Protein AF-A0A836WG82-F1 (afdb_monomer_lite)

Secondary structure (DSSP, 8-state):
---------TTHHHHHHHHHHHHHHHTHHHHHHHHHHHHHHTTS-HHHHHHHHHTHHHHHHHHHHHHHHHHTT--HHHHHHHS-HHHHHHHHHHHHHHHHHHHHHHHHHHHHHHHTT---PPPP-------S-HHHHHHHHHHHHHHHHHHHHHHHHHHHHHHHHTS---HHHHHHHHHHHHHHTTTHHHHHHHHHHHHHHHHHH-GGGHHHHHHHHHHHHHHHHIIIII---S-------TTTTSSS--

Sequence (250 aa):
MEFKPRRVAPKSWRFWFKESLSLSTRNILSFTLLALLVSGAHHLPELLRDFVIFAIPLLLSFGVVLACSVDKSINFLGAVSKTPRVVWVRLFVAGSMPWLILSAFGIVMGLIMQLMGVEGTPPPSFDSGQNTYVIYEAGMSMLATMFVWLLILGYFLWFVIPLIVVAELPLIESFDQSLDALLLNGWFVRIILSFSFSAFLFALFFPILFIPWYAVTSSMMYVSFRYIWMGKRDNNPAPVLSGLAAATSK

pLDDT: mean 84.22, std 15.03, range [39.0, 97.62]

Structure (mmCIF, N/CA/C/O backbone):
data_AF-A0A836WG82-F1
#
_entry.id   AF-A0A836WG82-F1
#
loop_
_atom_site.group_PDB
_atom_site.id
_atom_site.type_symbol
_atom_site.label_atom_id
_atom_site.label_alt_id
_atom_site.label_comp_id
_atom_site.label_asym_id
_atom_site.label_entity_id
_atom_site.label_seq_id
_atom_site.pdbx_PDB_ins_code
_atom_site.Cartn_x
_atom_site.Cartn_y
_atom_site.Cartn_z
_atom_site.occupancy
_atom_site.B_iso_or_equiv
_atom_site.auth_seq_id
_atom_site.auth_comp_id
_atom_site.auth_asym_id
_atom_site.auth_atom_id
_atom_site.pdbx_PDB_model_num
ATOM 1 N N . MET A 1 1 ? -19.690 -11.946 14.746 1.00 61.06 1 MET A N 1
ATOM 2 C CA . MET A 1 1 ? -19.988 -10.988 13.658 1.00 61.06 1 MET A CA 1
ATOM 3 C C . MET A 1 1 ? -19.250 -11.465 12.426 1.00 61.06 1 MET A C 1
ATOM 5 O O . MET A 1 1 ? -18.098 -11.850 12.565 1.00 61.06 1 MET A O 1
ATOM 9 N N . GLU A 1 2 ? -19.910 -11.499 11.274 1.00 85.88 2 GLU A N 1
ATOM 10 C CA . GLU A 1 2 ? -19.283 -11.906 10.013 1.00 85.88 2 GLU A CA 1
ATOM 11 C C . GLU A 1 2 ? -18.265 -10.837 9.570 1.00 85.88 2 GLU A C 1
ATOM 13 O O . GLU A 1 2 ? -18.582 -9.645 9.574 1.00 85.88 2 GLU A O 1
ATOM 18 N N . PHE A 1 3 ? -17.029 -11.238 9.256 1.00 95.06 3 PHE A N 1
ATOM 19 C CA . PHE A 1 3 ? -15.977 -10.317 8.818 1.00 95.06 3 PHE A CA 1
ATOM 20 C C . PHE A 1 3 ? -16.168 -9.996 7.330 1.00 95.06 3 PHE A C 1
ATOM 22 O O . PHE A 1 3 ? -15.679 -10.716 6.468 1.00 95.06 3 PHE A O 1
ATOM 29 N N . LYS A 1 4 ? -16.932 -8.937 7.040 1.00 95.94 4 LYS A N 1
ATOM 30 C CA . LYS A 1 4 ? -17.275 -8.494 5.680 1.00 95.94 4 LYS A CA 1
ATOM 31 C C . LYS A 1 4 ? -17.122 -6.981 5.518 1.00 95.94 4 LYS A C 1
ATOM 33 O O . LYS A 1 4 ? -17.268 -6.241 6.501 1.00 95.94 4 LYS A O 1
ATOM 38 N N . PRO A 1 5 ? -16.859 -6.492 4.293 1.00 97.19 5 PRO A N 1
ATOM 39 C CA . PRO A 1 5 ? -16.779 -5.063 4.041 1.00 97.19 5 PRO A CA 1
ATOM 40 C C . PRO A 1 5 ? -18.134 -4.385 4.250 1.00 97.19 5 PRO A C 1
ATOM 42 O O . PRO A 1 5 ? -19.193 -4.940 3.957 1.00 97.19 5 PRO A O 1
ATOM 45 N N . ARG A 1 6 ? -18.107 -3.141 4.734 1.00 96.62 6 ARG A N 1
ATOM 46 C CA . ARG A 1 6 ? -19.303 -2.302 4.864 1.00 96.62 6 ARG A CA 1
ATOM 47 C C . ARG A 1 6 ? -19.294 -1.146 3.879 1.00 96.62 6 ARG A C 1
ATOM 49 O O . ARG A 1 6 ? -18.248 -0.611 3.508 1.00 96.62 6 ARG A O 1
ATOM 56 N N . ARG A 1 7 ? -20.496 -0.692 3.536 1.00 96.75 7 ARG A N 1
ATOM 57 C CA . ARG A 1 7 ? -20.688 0.575 2.837 1.00 96.75 7 ARG A CA 1
ATOM 58 C C . ARG A 1 7 ? -20.373 1.739 3.773 1.00 96.75 7 ARG A C 1
ATOM 60 O O . ARG A 1 7 ? -20.904 1.822 4.879 1.00 96.75 7 ARG A O 1
ATOM 67 N N . VAL A 1 8 ? -19.545 2.662 3.308 1.00 96.31 8 VAL A N 1
ATOM 68 C CA . VAL A 1 8 ? -19.162 3.885 4.020 1.00 96.31 8 VAL A CA 1
ATOM 69 C C . VAL A 1 8 ? -19.559 5.120 3.213 1.00 96.31 8 VAL A C 1
ATOM 71 O O . VAL A 1 8 ? -19.568 5.120 1.981 1.00 96.31 8 VAL A O 1
ATOM 74 N N . ALA A 1 9 ? -19.908 6.200 3.915 1.00 96.19 9 ALA A N 1
ATOM 75 C CA . ALA A 1 9 ? -20.306 7.447 3.271 1.00 96.19 9 ALA A CA 1
ATOM 76 C C . ALA A 1 9 ? -19.116 8.081 2.523 1.00 96.19 9 ALA A C 1
ATOM 78 O O . ALA A 1 9 ? -18.026 8.123 3.101 1.00 96.19 9 ALA A O 1
ATOM 79 N N . PRO A 1 10 ? -19.307 8.683 1.330 1.00 95.00 10 PRO A N 1
ATOM 80 C CA . PRO A 1 10 ? -18.215 9.289 0.565 1.00 95.00 10 PRO A CA 1
ATOM 81 C C . PRO A 1 10 ? -17.421 10.340 1.337 1.00 95.00 10 PRO A C 1
ATOM 83 O O . PRO A 1 10 ? -16.209 10.419 1.218 1.00 95.00 10 PRO A O 1
ATOM 86 N N . LYS A 1 11 ? -18.068 11.119 2.212 1.00 94.62 11 LYS A N 1
ATOM 87 C CA . LYS A 1 11 ? -17.389 12.141 3.032 1.00 94.62 11 LYS A CA 1
ATOM 88 C C . LYS A 1 11 ? -16.375 11.557 4.037 1.00 94.62 11 LYS A C 1
ATOM 90 O O . LYS A 1 11 ? -15.593 12.316 4.603 1.00 94.62 11 LYS A O 1
ATOM 95 N N . SER A 1 12 ? -16.355 10.234 4.234 1.00 94.38 12 SER A N 1
ATOM 96 C CA . SER A 1 12 ? -15.457 9.541 5.168 1.00 94.38 12 SER A CA 1
ATOM 97 C C . SER A 1 12 ? -13.979 9.652 4.795 1.00 94.38 12 SER A C 1
ATOM 99 O O . SER A 1 12 ? -13.138 9.536 5.680 1.00 94.38 12 SER A O 1
ATOM 101 N N . TRP A 1 13 ? -13.629 9.936 3.536 1.00 94.75 13 TRP A N 1
ATOM 102 C CA . TRP A 1 13 ? -12.216 10.056 3.149 1.00 94.75 13 TRP A CA 1
ATOM 103 C C . TRP A 1 13 ? -11.479 11.183 3.864 1.00 94.75 13 TRP A C 1
ATOM 105 O O . TRP A 1 13 ? -10.296 11.048 4.151 1.00 94.75 13 TRP A O 1
ATOM 115 N N . ARG A 1 14 ? -12.174 12.281 4.188 1.00 95.19 14 ARG A N 1
ATOM 116 C CA . ARG A 1 14 ? -11.580 13.403 4.931 1.00 95.19 14 ARG A CA 1
ATOM 117 C C . ARG A 1 14 ? -11.140 12.954 6.316 1.00 95.19 14 ARG A C 1
ATOM 119 O O . ARG A 1 14 ? -10.088 13.352 6.803 1.00 95.19 14 ARG A O 1
ATOM 126 N N . PHE A 1 15 ? -11.956 12.098 6.923 1.00 94.06 15 PHE A N 1
ATOM 127 C CA . PHE A 1 15 ? -11.647 11.481 8.197 1.00 94.06 15 PHE A CA 1
ATOM 128 C C . PHE A 1 15 ? -10.478 10.501 8.062 1.00 94.06 15 PHE A C 1
ATOM 130 O O . PHE A 1 15 ? -9.545 10.578 8.852 1.00 94.06 15 PHE A O 1
ATOM 137 N N . TRP A 1 16 ? -10.466 9.657 7.024 1.00 95.19 16 TRP A N 1
ATOM 138 C CA . TRP A 1 16 ? -9.334 8.760 6.764 1.00 95.19 16 TRP A CA 1
ATOM 139 C C . TRP A 1 16 ? -8.020 9.515 6.612 1.00 95.19 16 TRP A C 1
ATOM 141 O O . TRP A 1 16 ? -7.028 9.135 7.223 1.00 95.19 16 TRP A O 1
ATOM 151 N N . PHE A 1 17 ? -8.033 10.608 5.852 1.00 96.06 17 PHE A N 1
ATOM 152 C CA . PHE A 1 17 ? -6.866 11.453 5.654 1.00 96.06 17 PHE A CA 1
ATOM 153 C C . PHE A 1 17 ? -6.395 12.075 6.977 1.00 96.06 17 PHE A C 1
ATOM 155 O O . PHE A 1 17 ? -5.225 11.952 7.334 1.00 96.06 17 PHE A O 1
ATOM 162 N N . LYS A 1 18 ? -7.310 12.657 7.763 1.00 95.75 18 LYS A N 1
ATOM 163 C CA . LYS A 1 18 ? -6.993 13.229 9.081 1.00 95.75 18 LYS A CA 1
ATOM 164 C C . LYS A 1 18 ? -6.389 12.193 10.036 1.00 95.75 18 LYS A C 1
ATOM 166 O O . LYS A 1 18 ? -5.355 12.455 10.644 1.00 95.75 18 LYS A O 1
ATOM 171 N N . GLU A 1 19 ? -6.998 11.016 10.151 1.00 95.19 19 GLU A N 1
ATOM 172 C CA . GLU A 1 19 ? -6.484 9.953 11.021 1.00 95.19 19 GLU A CA 1
ATOM 173 C C . GLU A 1 19 ? -5.158 9.390 10.505 1.00 95.19 19 GLU A C 1
ATOM 175 O O . GLU A 1 19 ? -4.265 9.109 11.301 1.00 95.19 19 GLU A O 1
ATOM 180 N N . SER A 1 20 ? -4.986 9.282 9.185 1.00 96.12 20 SER A N 1
ATOM 181 C CA . SER A 1 20 ? -3.723 8.844 8.587 1.00 96.12 20 SER A CA 1
ATOM 182 C C . SER A 1 20 ? -2.583 9.821 8.886 1.00 96.12 20 SER A C 1
ATOM 184 O O . SER A 1 20 ? -1.484 9.383 9.227 1.00 96.12 20 SER A O 1
ATOM 186 N N . LEU A 1 21 ? -2.856 11.133 8.872 1.00 96.12 21 LEU A N 1
ATOM 187 C CA . LEU A 1 21 ? -1.924 12.171 9.318 1.00 96.12 21 LEU A CA 1
ATOM 188 C C . LEU A 1 21 ? -1.636 12.051 10.815 1.00 96.12 21 LEU A C 1
ATOM 190 O O . LEU A 1 21 ? -0.485 12.152 11.232 1.00 96.12 21 LEU A O 1
ATOM 194 N N . SER A 1 22 ? -2.653 11.785 11.640 1.00 94.88 22 SER A N 1
ATOM 195 C CA . SER A 1 22 ? -2.438 11.563 13.073 1.00 94.88 22 SER A CA 1
ATOM 196 C C . SER A 1 22 ? -1.562 10.337 13.349 1.00 94.88 22 SER A C 1
ATOM 198 O O . SER A 1 22 ? -0.756 10.387 14.274 1.00 94.88 22 SER A O 1
ATOM 200 N N . LEU A 1 23 ? -1.703 9.240 12.600 1.00 93.94 23 LEU A N 1
ATOM 201 C CA . LEU A 1 23 ? -0.868 8.046 12.780 1.00 93.94 23 LEU A CA 1
ATOM 202 C C . LEU A 1 23 ? 0.569 8.289 12.318 1.00 93.94 23 LEU A C 1
ATOM 204 O O . LEU A 1 23 ? 1.511 7.966 13.041 1.00 93.94 23 LEU A O 1
ATOM 208 N N . SER A 1 24 ? 0.740 8.910 11.152 1.00 94.31 24 SER A N 1
ATOM 209 C CA . SER A 1 24 ? 2.065 9.206 10.602 1.00 94.31 24 SER A CA 1
ATOM 210 C C . SER A 1 24 ? 2.838 10.232 11.438 1.00 94.31 24 SER A C 1
ATOM 212 O O . SER A 1 24 ? 4.038 10.066 11.648 1.00 94.31 24 SER A O 1
ATOM 214 N N . THR A 1 25 ? 2.163 11.226 12.023 1.00 94.56 25 THR A N 1
ATOM 215 C CA . THR A 1 25 ? 2.798 12.211 12.919 1.00 94.56 25 THR A CA 1
ATOM 216 C C . THR A 1 25 ? 3.157 11.664 14.304 1.00 94.56 25 THR A C 1
ATOM 218 O O . THR A 1 25 ? 4.084 12.165 14.935 1.00 94.56 25 THR A O 1
ATOM 221 N N . ARG A 1 26 ? 2.492 10.606 14.786 1.00 91.75 26 ARG A N 1
ATOM 222 C CA . ARG A 1 26 ? 2.833 9.968 16.075 1.00 91.75 26 ARG A CA 1
ATOM 223 C C . ARG A 1 26 ? 4.171 9.233 16.055 1.00 91.75 26 ARG A C 1
ATOM 225 O O . ARG A 1 26 ? 4.766 9.040 17.110 1.00 91.75 26 ARG A O 1
ATOM 232 N N . ASN A 1 27 ? 4.640 8.807 14.884 1.00 92.19 27 ASN A N 1
ATOM 233 C CA . ASN A 1 27 ? 5.917 8.111 14.739 1.00 92.19 27 ASN A CA 1
ATOM 234 C C . ASN A 1 27 ? 6.626 8.513 13.437 1.00 92.19 27 ASN A C 1
ATOM 236 O O . ASN A 1 27 ? 6.959 7.669 12.601 1.00 92.19 27 ASN A O 1
ATOM 240 N N . ILE A 1 28 ? 6.846 9.824 13.280 1.00 94.38 28 ILE A N 1
ATOM 241 C CA . ILE A 1 28 ? 7.462 10.426 12.085 1.00 94.38 28 ILE A CA 1
ATOM 242 C C . ILE A 1 28 ? 8.780 9.735 11.753 1.00 94.38 28 ILE A C 1
ATOM 244 O O . ILE A 1 28 ? 9.007 9.381 10.603 1.00 94.38 28 ILE A O 1
ATOM 248 N N . LEU A 1 29 ? 9.624 9.489 12.759 1.00 94.75 29 LEU A N 1
ATOM 249 C CA . LEU A 1 29 ? 10.943 8.901 12.547 1.00 94.75 29 LEU A CA 1
ATOM 250 C C . LEU A 1 29 ? 10.860 7.523 11.879 1.00 94.75 29 LEU A C 1
ATOM 252 O O . LEU A 1 29 ? 11.569 7.287 10.907 1.00 94.75 29 LEU A O 1
ATOM 256 N N . SER A 1 30 ? 9.980 6.631 12.347 1.00 94.44 30 SER A N 1
ATOM 257 C CA . SER A 1 30 ? 9.867 5.286 11.763 1.00 94.44 30 SER A CA 1
ATOM 258 C C . SER A 1 30 ? 9.325 5.328 10.335 1.00 94.44 30 SER A C 1
ATOM 260 O O . SER A 1 30 ? 9.815 4.598 9.477 1.00 94.44 30 SER A O 1
ATOM 262 N N . PHE A 1 31 ? 8.350 6.202 10.060 1.00 94.19 31 PHE A N 1
ATOM 26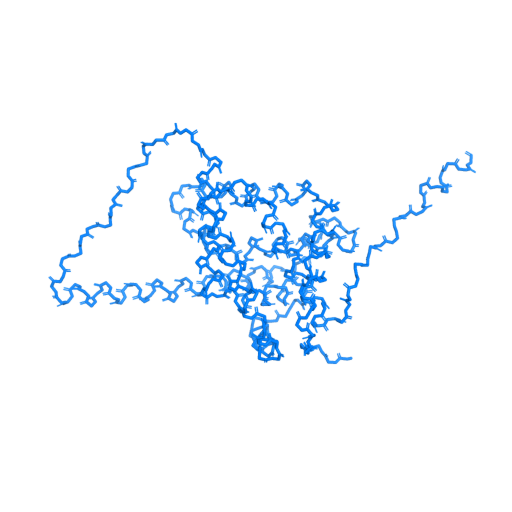3 C CA . PHE A 1 31 ? 7.833 6.387 8.703 1.00 94.19 31 PHE A CA 1
ATOM 264 C C . PHE A 1 31 ? 8.890 6.975 7.767 1.00 94.19 31 PHE A C 1
ATOM 266 O O . PHE A 1 31 ? 9.033 6.498 6.644 1.00 94.19 31 PHE A O 1
ATOM 273 N N . THR A 1 32 ? 9.662 7.956 8.236 1.00 93.94 32 THR A N 1
ATOM 274 C CA . THR A 1 32 ? 10.770 8.548 7.482 1.00 93.94 32 THR A CA 1
ATOM 275 C C . THR A 1 32 ? 11.850 7.517 7.185 1.00 93.94 32 THR A C 1
ATOM 277 O O . THR A 1 32 ? 12.247 7.385 6.034 1.00 93.94 32 THR A O 1
ATOM 280 N N . LEU A 1 33 ? 12.293 6.744 8.181 1.00 94.75 33 LEU A N 1
ATOM 281 C CA . LEU A 1 33 ? 13.297 5.695 7.982 1.00 94.75 33 LEU A CA 1
ATOM 282 C C . LEU A 1 33 ? 12.812 4.621 7.005 1.00 94.75 33 LEU A C 1
ATOM 284 O O . LEU A 1 33 ? 13.570 4.205 6.133 1.00 94.75 33 LEU A O 1
ATOM 288 N N . LEU A 1 34 ? 11.547 4.205 7.112 1.00 93.50 34 LEU A N 1
ATOM 289 C CA . LEU A 1 34 ? 10.968 3.238 6.186 1.00 93.50 34 LEU A CA 1
ATOM 290 C C . LEU A 1 34 ? 10.884 3.804 4.762 1.00 93.50 34 LEU A C 1
ATOM 292 O O . LEU A 1 34 ? 11.262 3.115 3.822 1.00 93.50 34 LEU A O 1
ATOM 296 N N . ALA A 1 35 ? 10.447 5.054 4.593 1.00 91.88 35 ALA A N 1
ATOM 297 C CA . ALA A 1 35 ? 10.408 5.706 3.286 1.00 91.88 35 ALA A CA 1
ATOM 298 C C . ALA A 1 35 ? 11.813 5.863 2.684 1.00 91.88 35 ALA A C 1
ATOM 300 O O . ALA A 1 35 ? 12.004 5.577 1.508 1.00 91.88 35 ALA A O 1
ATOM 301 N N . LEU A 1 36 ? 12.813 6.241 3.485 1.00 90.50 36 LEU A N 1
ATOM 302 C CA . LEU A 1 36 ? 14.206 6.321 3.039 1.00 90.50 36 LEU A CA 1
ATOM 303 C C . LEU A 1 36 ? 14.756 4.953 2.629 1.00 90.50 36 LEU A C 1
ATOM 305 O O . LEU A 1 36 ? 15.464 4.869 1.633 1.00 90.50 36 LEU A O 1
ATOM 309 N N . LEU A 1 37 ? 14.414 3.883 3.352 1.00 90.00 37 LEU A N 1
ATOM 310 C CA . LEU A 1 37 ? 14.793 2.518 2.983 1.00 90.00 37 LEU A CA 1
ATOM 311 C C . LEU A 1 37 ? 14.141 2.093 1.661 1.00 90.00 37 LEU A C 1
ATOM 313 O O . LEU A 1 37 ? 14.807 1.509 0.809 1.00 90.00 37 LEU A O 1
ATOM 317 N N . VAL A 1 38 ? 12.865 2.434 1.466 1.00 87.56 38 VAL A N 1
ATOM 318 C CA . VAL A 1 38 ? 12.139 2.199 0.210 1.00 87.56 38 VAL A CA 1
ATOM 319 C C . VAL A 1 38 ? 12.790 2.962 -0.946 1.00 87.56 38 VAL A C 1
ATOM 321 O O . VAL A 1 38 ? 13.068 2.364 -1.980 1.00 87.56 38 VAL A O 1
ATOM 324 N N . SER A 1 39 ? 13.088 4.253 -0.777 1.00 84.62 39 SER A N 1
ATOM 325 C CA . SER A 1 39 ? 13.793 5.050 -1.790 1.00 84.62 39 SER A CA 1
ATOM 326 C C . SER A 1 39 ? 15.200 4.516 -2.056 1.00 84.62 39 SER A C 1
ATOM 328 O O . SER A 1 39 ? 15.602 4.393 -3.207 1.00 84.62 39 SER A O 1
ATOM 330 N N . GLY A 1 40 ? 15.934 4.144 -1.006 1.00 82.88 40 GLY A N 1
ATOM 331 C CA . GLY A 1 40 ? 17.282 3.591 -1.106 1.00 82.88 40 GLY A CA 1
ATOM 332 C C . GLY A 1 40 ? 17.338 2.297 -1.915 1.00 82.88 40 GLY A C 1
ATOM 333 O O . GLY A 1 40 ? 18.320 2.061 -2.615 1.00 82.88 40 GLY A O 1
ATOM 334 N N . ALA A 1 41 ? 16.267 1.496 -1.895 1.00 82.88 41 ALA A N 1
ATOM 335 C CA . ALA A 1 41 ? 16.176 0.273 -2.686 1.00 82.88 41 ALA A CA 1
ATOM 336 C C . ALA A 1 41 ? 16.287 0.530 -4.203 1.00 82.88 41 ALA A C 1
ATOM 338 O O . ALA A 1 41 ? 16.787 -0.329 -4.923 1.00 82.88 41 ALA A O 1
ATOM 339 N N . HIS A 1 42 ? 15.914 1.715 -4.704 1.00 74.50 42 HIS A N 1
ATOM 340 C CA . HIS A 1 42 ? 16.097 2.054 -6.123 1.00 74.50 42 HIS A CA 1
ATOM 341 C C . HIS A 1 42 ? 17.558 2.233 -6.550 1.00 74.50 42 HIS A C 1
ATOM 343 O O . HIS A 1 42 ? 17.837 2.177 -7.746 1.00 74.50 42 HIS A O 1
ATOM 349 N N . HIS A 1 43 ? 18.483 2.410 -5.604 1.00 77.06 43 HIS A N 1
ATOM 350 C CA . HIS A 1 43 ? 19.919 2.475 -5.890 1.00 77.06 43 HIS A CA 1
ATOM 351 C C . HIS A 1 43 ? 20.599 1.106 -5.893 1.00 77.06 43 HIS A C 1
ATOM 353 O O . HIS A 1 43 ? 21.818 1.026 -6.043 1.00 77.06 43 HIS A O 1
ATOM 359 N N . LEU A 1 44 ? 19.842 0.022 -5.709 1.00 80.50 44 LEU A N 1
ATOM 360 C CA . LEU A 1 44 ? 20.386 -1.314 -5.891 1.00 80.50 44 LEU A CA 1
ATOM 361 C C . LEU A 1 44 ? 20.796 -1.525 -7.365 1.00 80.50 44 LEU A C 1
ATOM 363 O O . LEU A 1 44 ? 20.208 -0.906 -8.257 1.00 80.50 44 LEU A O 1
ATOM 367 N N . PRO A 1 45 ? 21.787 -2.400 -7.633 1.00 81.31 45 PRO A N 1
ATOM 368 C CA . PRO A 1 45 ? 22.169 -2.799 -8.989 1.00 81.31 45 PRO A CA 1
ATOM 369 C C . PRO A 1 45 ? 20.954 -3.138 -9.859 1.00 81.31 45 PRO A C 1
ATOM 371 O O . PRO A 1 45 ? 19.961 -3.639 -9.338 1.00 81.31 45 PRO A O 1
ATOM 374 N N . GLU A 1 46 ? 21.038 -2.917 -11.175 1.00 71.62 46 GLU A N 1
ATOM 375 C CA . GLU A 1 46 ? 19.881 -2.979 -12.089 1.00 71.62 46 GLU A CA 1
ATOM 376 C C . GLU A 1 46 ? 19.028 -4.239 -11.921 1.00 71.62 46 GLU A C 1
ATOM 378 O O . GLU A 1 46 ? 17.810 -4.153 -11.793 1.00 71.62 46 GLU A O 1
ATOM 383 N N . LEU A 1 47 ? 19.687 -5.396 -11.805 1.00 68.56 47 LEU A N 1
ATOM 384 C CA . LEU A 1 47 ? 19.024 -6.682 -11.620 1.00 68.56 47 LEU A CA 1
ATOM 385 C C . LEU A 1 47 ? 18.175 -6.729 -10.343 1.00 68.56 47 LEU A C 1
ATOM 387 O O . LEU A 1 47 ? 17.131 -7.361 -10.344 1.00 68.56 47 LEU A O 1
ATOM 391 N N . LEU A 1 48 ? 18.598 -6.057 -9.268 1.00 75.75 48 LEU A N 1
ATOM 392 C CA . LEU A 1 48 ? 17.867 -5.940 -8.003 1.00 75.75 48 LEU A CA 1
ATOM 393 C C . LEU A 1 48 ? 16.821 -4.820 -8.021 1.00 75.75 48 LEU A C 1
ATOM 395 O O . LEU A 1 48 ? 15.819 -4.921 -7.316 1.00 75.75 48 LEU A O 1
ATOM 399 N N . ARG A 1 49 ? 17.021 -3.773 -8.825 1.00 72.00 49 ARG A N 1
ATOM 400 C CA . ARG A 1 49 ? 16.077 -2.659 -8.979 1.00 72.00 49 ARG A CA 1
ATOM 401 C C . ARG A 1 49 ? 14.741 -3.122 -9.562 1.00 72.00 49 ARG A C 1
ATOM 403 O O . ARG A 1 49 ? 13.700 -2.696 -9.067 1.00 72.00 49 ARG A O 1
ATOM 410 N N . ASP A 1 50 ? 14.753 -4.050 -10.516 1.00 71.94 50 ASP A N 1
ATOM 411 C CA . ASP A 1 50 ? 13.520 -4.639 -11.058 1.00 71.94 50 ASP A CA 1
ATOM 412 C C . ASP A 1 50 ? 12.745 -5.418 -9.981 1.00 71.94 50 ASP A C 1
ATOM 414 O O . ASP A 1 50 ? 11.517 -5.333 -9.904 1.00 71.94 50 ASP A O 1
ATOM 418 N N . PHE A 1 51 ? 13.450 -6.079 -9.050 1.00 73.75 51 PHE A N 1
ATOM 419 C CA . PHE A 1 51 ? 12.806 -6.724 -7.897 1.00 73.75 51 PHE A CA 1
ATOM 420 C C . PHE A 1 51 ? 12.108 -5.738 -6.960 1.00 73.75 51 PHE A C 1
ATOM 422 O O . PHE A 1 51 ? 11.127 -6.108 -6.311 1.00 73.75 51 PHE A O 1
ATOM 429 N N . VAL A 1 52 ? 12.563 -4.484 -6.888 1.00 74.12 52 VAL A N 1
ATOM 430 C CA . VAL A 1 52 ? 11.923 -3.458 -6.052 1.00 74.12 52 VAL A CA 1
ATOM 431 C C . VAL A 1 52 ? 10.512 -3.151 -6.549 1.00 74.12 52 VAL A C 1
ATOM 433 O O . VAL A 1 52 ? 9.611 -2.956 -5.733 1.00 74.12 52 VAL A O 1
ATOM 436 N N . ILE A 1 53 ? 10.287 -3.202 -7.865 1.00 71.56 53 ILE A N 1
ATOM 437 C CA . ILE A 1 53 ? 8.952 -3.045 -8.455 1.00 71.56 53 ILE A CA 1
ATOM 438 C C . ILE A 1 53 ? 8.029 -4.182 -7.980 1.00 71.56 53 ILE A C 1
ATOM 440 O O . ILE A 1 53 ? 6.882 -3.928 -7.605 1.00 71.56 53 ILE A O 1
ATOM 444 N N . PHE A 1 54 ? 8.530 -5.423 -7.887 1.00 74.88 54 PHE A N 1
ATOM 445 C CA . PHE A 1 54 ? 7.760 -6.570 -7.359 1.00 74.88 54 PHE A CA 1
ATOM 446 C C . PHE A 1 54 ? 7.485 -6.441 -5.863 1.00 74.88 54 PHE A C 1
ATOM 448 O O . PHE A 1 54 ? 6.484 -6.949 -5.352 1.00 74.88 54 PHE A O 1
ATOM 455 N N . ALA A 1 55 ? 8.374 -5.751 -5.154 1.00 82.62 55 ALA A N 1
ATOM 456 C CA . ALA A 1 55 ? 8.284 -5.563 -3.722 1.00 82.62 55 ALA A CA 1
ATOM 457 C C . ALA A 1 55 ? 7.292 -4.463 -3.316 1.00 82.62 55 ALA A C 1
ATOM 459 O O . ALA A 1 55 ? 7.047 -4.330 -2.125 1.00 82.62 55 ALA A O 1
ATOM 460 N N . ILE A 1 56 ? 6.673 -3.701 -4.229 1.00 83.00 56 ILE A N 1
ATOM 461 C CA . ILE A 1 56 ? 5.797 -2.567 -3.863 1.00 83.00 56 ILE A CA 1
ATOM 462 C C . ILE A 1 56 ? 4.707 -2.943 -2.847 1.00 83.00 56 ILE A C 1
ATOM 464 O O . ILE A 1 56 ? 4.610 -2.259 -1.824 1.00 83.00 56 ILE A O 1
ATOM 468 N N . PRO A 1 57 ? 3.930 -4.033 -3.016 1.00 87.19 57 PRO A N 1
ATOM 469 C CA . PRO A 1 57 ? 2.989 -4.458 -1.980 1.00 87.19 57 PRO A CA 1
ATOM 470 C C . PRO A 1 57 ? 3.649 -4.793 -0.667 1.00 87.19 57 PRO A C 1
ATOM 472 O O . PRO A 1 57 ? 3.107 -4.455 0.379 1.00 87.19 57 PRO A O 1
ATOM 475 N N . LEU A 1 58 ? 4.813 -5.438 -0.708 1.00 91.19 58 LEU A N 1
ATOM 476 C CA . LEU A 1 58 ? 5.582 -5.769 0.482 1.00 91.19 58 LEU A CA 1
ATOM 477 C C . LEU A 1 58 ? 5.993 -4.488 1.222 1.00 91.19 58 LEU A C 1
ATOM 479 O O . LEU A 1 58 ? 5.786 -4.379 2.427 1.00 91.19 58 LEU A O 1
ATOM 483 N N . LEU A 1 59 ? 6.501 -3.498 0.488 1.00 91.69 59 LEU A N 1
ATOM 484 C CA . LEU A 1 59 ? 6.917 -2.199 1.005 1.00 91.69 59 LEU A CA 1
ATOM 485 C C . LEU A 1 59 ? 5.720 -1.477 1.635 1.00 91.69 59 LEU A C 1
ATOM 487 O O . LEU A 1 59 ? 5.738 -1.206 2.833 1.00 91.69 59 LEU A O 1
ATOM 491 N N . LEU A 1 60 ? 4.622 -1.298 0.893 1.00 92.81 60 LEU A N 1
ATOM 492 C CA . LEU A 1 60 ? 3.379 -0.718 1.419 1.00 92.81 60 LEU A CA 1
ATOM 493 C C . LEU A 1 60 ? 2.84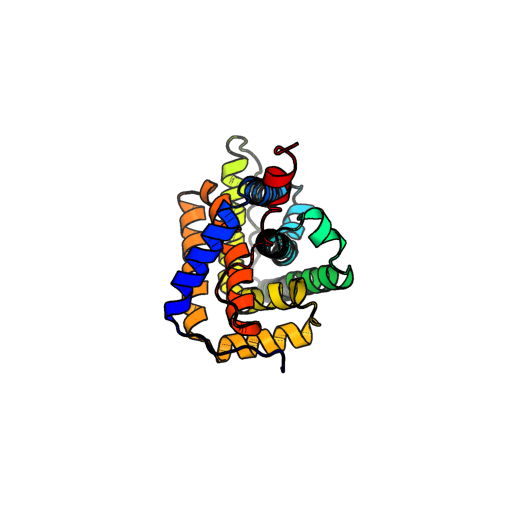6 -1.479 2.643 1.00 92.81 60 LEU A C 1
ATOM 495 O O . LEU A 1 60 ? 2.352 -0.856 3.585 1.00 92.81 60 LEU A O 1
ATOM 499 N N . SER A 1 61 ? 2.995 -2.806 2.678 1.00 95.06 61 SER A N 1
ATOM 500 C CA . SER A 1 61 ? 2.601 -3.636 3.822 1.00 95.06 61 SER A CA 1
ATOM 501 C C . SER A 1 61 ? 3.403 -3.315 5.076 1.00 95.06 61 SER A C 1
ATOM 503 O O . SER A 1 61 ? 2.814 -3.255 6.151 1.00 95.06 61 SER A O 1
ATOM 505 N N . PHE A 1 62 ? 4.707 -3.036 4.972 1.00 96.56 62 PHE A N 1
ATOM 506 C CA . PHE A 1 62 ? 5.478 -2.548 6.121 1.00 96.56 62 PHE A CA 1
ATOM 507 C C . PHE A 1 62 ? 4.928 -1.219 6.643 1.00 96.56 62 PHE A C 1
ATOM 509 O O . PHE A 1 62 ? 4.823 -1.042 7.855 1.00 96.56 62 PHE A O 1
ATOM 516 N N . GLY A 1 63 ? 4.519 -0.310 5.752 1.00 96.94 63 GLY A N 1
ATOM 517 C CA . GLY A 1 63 ? 3.866 0.940 6.147 1.00 96.94 63 GLY A CA 1
ATOM 518 C C . GLY A 1 63 ? 2.522 0.707 6.850 1.00 96.94 63 GLY A C 1
ATOM 519 O O . GLY A 1 63 ? 2.241 1.329 7.873 1.00 96.94 63 GLY A O 1
ATOM 520 N N . VAL A 1 64 ? 1.715 -0.241 6.362 1.00 97.62 64 VAL A N 1
ATOM 521 C CA . VAL A 1 64 ? 0.443 -0.644 6.992 1.00 97.62 64 VAL A CA 1
ATOM 522 C C . VAL A 1 64 ? 0.674 -1.296 8.360 1.00 97.62 64 VAL A C 1
ATOM 524 O O . VAL A 1 64 ? -0.035 -0.977 9.315 1.00 97.62 64 VAL A O 1
ATOM 527 N N . VAL A 1 65 ? 1.681 -2.166 8.494 1.00 97.19 65 VAL A N 1
ATOM 528 C CA . VAL A 1 65 ? 2.073 -2.779 9.777 1.00 97.19 65 VAL A CA 1
ATOM 529 C C . VAL A 1 65 ? 2.555 -1.717 10.756 1.00 97.19 65 VAL A C 1
ATOM 531 O O . VAL A 1 65 ? 2.166 -1.759 11.920 1.00 97.19 65 VAL A O 1
ATOM 534 N N . LEU A 1 66 ? 3.338 -0.738 10.295 1.00 97.06 66 LEU A N 1
ATOM 535 C CA . LEU A 1 66 ? 3.773 0.394 11.109 1.00 97.06 66 LEU A CA 1
ATOM 536 C C . LEU A 1 66 ? 2.583 1.247 11.571 1.00 97.06 66 LEU A C 1
ATOM 538 O O . LEU A 1 66 ? 2.479 1.576 12.752 1.00 97.06 66 LEU A O 1
ATOM 542 N N . ALA A 1 67 ? 1.638 1.556 10.682 1.00 96.94 67 ALA A N 1
ATOM 543 C CA . ALA A 1 67 ? 0.416 2.268 11.049 1.00 96.94 67 ALA A CA 1
ATOM 544 C C . ALA A 1 67 ? -0.406 1.484 12.089 1.00 96.94 67 ALA A C 1
ATOM 546 O O . ALA A 1 67 ? -0.838 2.047 13.097 1.00 96.94 67 ALA A O 1
ATOM 547 N N . CYS A 1 68 ? -0.554 0.169 11.899 1.00 96.44 68 CYS A N 1
ATOM 548 C CA . CYS A 1 68 ? -1.217 -0.718 12.852 1.00 96.44 68 CYS A CA 1
ATOM 549 C C . CYS A 1 68 ? -0.477 -0.792 14.196 1.00 96.44 68 CYS A C 1
ATOM 551 O O . CYS A 1 68 ? -1.120 -0.854 15.247 1.00 96.44 68 CYS A O 1
ATOM 553 N N . SER A 1 69 ? 0.859 -0.808 14.187 1.00 95.25 69 SER A N 1
ATOM 554 C CA . SER A 1 69 ? 1.657 -0.873 15.410 1.00 95.25 69 SER A CA 1
ATOM 555 C C . SER A 1 69 ? 1.545 0.422 16.206 1.00 95.25 69 SER A C 1
ATOM 557 O O . SER A 1 69 ? 1.402 0.377 17.423 1.00 95.25 69 SER A O 1
ATOM 559 N N . VAL A 1 70 ? 1.535 1.569 15.518 1.00 94.12 70 VAL A N 1
ATOM 560 C CA . VAL A 1 70 ? 1.312 2.885 16.129 1.00 94.12 70 VAL A CA 1
ATOM 561 C C . VAL A 1 70 ? -0.094 2.988 16.721 1.00 94.12 70 VAL A C 1
ATOM 563 O O . VAL A 1 70 ? -0.229 3.432 17.861 1.00 94.12 70 VAL A O 1
ATOM 566 N N . ASP A 1 71 ? -1.128 2.535 16.001 1.00 94.25 71 ASP A N 1
ATOM 567 C CA . ASP A 1 71 ? -2.510 2.524 16.508 1.00 94.25 71 ASP A CA 1
ATOM 568 C C . ASP A 1 71 ? -2.624 1.689 17.788 1.00 94.25 71 ASP A C 1
ATOM 570 O O . ASP A 1 71 ? -3.176 2.152 18.777 1.00 94.25 71 ASP A O 1
ATOM 574 N N . LYS A 1 72 ? -2.009 0.500 17.813 1.00 91.88 72 LYS A N 1
ATOM 575 C CA . LYS A 1 72 ? -2.011 -0.406 18.975 1.00 91.88 72 LYS A CA 1
ATOM 576 C C . LYS A 1 72 ? -0.959 -0.068 20.041 1.00 91.88 72 LYS A C 1
ATOM 578 O O . LYS A 1 72 ? -0.870 -0.780 21.037 1.00 91.88 72 LYS A O 1
ATOM 583 N N . SER A 1 73 ? -0.147 0.970 19.830 1.00 91.44 73 SER A N 1
ATOM 584 C CA . SER A 1 73 ? 0.973 1.355 20.706 1.00 91.44 73 SER A CA 1
ATOM 585 C C . SER A 1 73 ? 1.964 0.211 20.997 1.00 91.44 73 SER A C 1
ATOM 587 O O . SER A 1 73 ? 2.470 0.075 22.109 1.00 91.44 73 SER A O 1
ATOM 589 N N . ILE A 1 74 ? 2.250 -0.620 19.992 1.00 91.50 74 ILE A N 1
ATOM 590 C CA . ILE A 1 74 ? 3.234 -1.711 20.058 1.00 91.50 74 ILE A CA 1
ATOM 591 C C . ILE A 1 74 ? 4.479 -1.375 19.227 1.00 91.50 74 ILE A C 1
ATOM 593 O O . ILE A 1 74 ? 4.422 -0.599 18.274 1.00 91.50 74 ILE A O 1
ATOM 597 N N . ASN A 1 75 ? 5.614 -1.993 19.562 1.00 93.25 75 ASN A N 1
ATOM 598 C CA . ASN A 1 75 ? 6.849 -1.847 18.789 1.00 93.25 75 ASN A CA 1
ATOM 599 C C . ASN A 1 75 ? 6.673 -2.413 17.365 1.00 93.25 75 ASN A C 1
ATOM 601 O O . ASN A 1 75 ? 6.247 -3.558 17.205 1.00 93.25 75 ASN A O 1
ATOM 605 N N . PHE A 1 76 ? 7.060 -1.632 16.352 1.00 94.00 76 PHE A N 1
ATOM 606 C CA . PHE A 1 76 ? 7.038 -2.010 14.937 1.00 94.00 76 PHE A CA 1
ATOM 607 C C . PHE A 1 76 ? 7.780 -3.321 14.648 1.00 94.00 76 PHE A C 1
ATOM 609 O O . PHE A 1 76 ? 7.208 -4.218 14.034 1.00 94.00 76 PHE A O 1
ATOM 616 N N . LEU A 1 77 ? 9.011 -3.485 15.145 1.00 94.75 77 LEU A N 1
ATOM 617 C CA . LEU A 1 77 ? 9.785 -4.715 14.928 1.00 94.75 77 LEU A CA 1
ATOM 618 C C . LEU A 1 77 ? 9.098 -5.929 15.563 1.00 94.75 77 LEU A C 1
ATOM 620 O O . LEU A 1 77 ? 9.117 -7.022 15.003 1.00 94.75 77 LEU A O 1
ATOM 624 N N . GLY A 1 78 ? 8.441 -5.718 16.706 1.00 92.62 78 GLY A N 1
ATOM 625 C CA . GLY A 1 78 ? 7.620 -6.734 17.360 1.00 92.62 78 GLY A CA 1
ATOM 626 C C . GLY A 1 78 ? 6.347 -7.075 16.581 1.00 92.62 78 GLY A C 1
ATOM 627 O O . GLY A 1 78 ? 5.904 -8.217 16.614 1.00 92.62 78 GLY A O 1
ATOM 628 N N . ALA A 1 79 ? 5.751 -6.111 15.875 1.00 93.69 79 ALA A N 1
ATOM 629 C CA . ALA A 1 79 ? 4.599 -6.353 15.008 1.00 93.69 79 ALA A CA 1
ATOM 630 C C . ALA A 1 79 ? 5.002 -7.139 13.748 1.00 93.69 79 ALA A C 1
ATOM 632 O O . ALA A 1 79 ? 4.348 -8.120 13.396 1.00 93.69 79 ALA A O 1
ATOM 633 N N . VAL A 1 80 ? 6.123 -6.765 13.122 1.00 95.06 80 VAL A N 1
ATOM 634 C CA . VAL A 1 80 ? 6.679 -7.468 11.956 1.00 95.06 80 VAL A CA 1
ATOM 635 C C . VAL A 1 80 ? 7.047 -8.910 12.306 1.00 95.06 80 VAL A C 1
ATOM 637 O O . VAL A 1 80 ? 6.661 -9.824 11.583 1.00 95.06 80 VAL A O 1
ATOM 640 N N . SER A 1 81 ? 7.740 -9.140 13.426 1.00 94.62 81 SER A N 1
ATOM 641 C CA . SER A 1 81 ? 8.182 -10.486 13.817 1.00 94.62 81 SER A CA 1
ATOM 642 C C . SER A 1 81 ? 7.038 -11.424 14.204 1.00 94.62 81 SER A C 1
ATOM 644 O O . SER A 1 81 ? 7.146 -12.632 14.003 1.00 94.62 81 SER A O 1
ATOM 646 N N . LYS A 1 82 ? 5.932 -10.880 14.729 1.00 94.31 82 LYS A N 1
ATOM 647 C CA . LYS A 1 82 ? 4.712 -11.642 15.036 1.00 94.31 82 LYS A CA 1
ATOM 648 C C . LYS A 1 82 ? 3.879 -11.973 13.801 1.00 94.31 82 LYS A C 1
ATOM 650 O O . LYS A 1 82 ? 3.055 -12.878 13.873 1.00 94.31 82 LYS A O 1
ATOM 655 N N . THR A 1 83 ? 4.081 -11.262 12.693 1.00 94.56 83 THR A N 1
ATOM 656 C CA . THR A 1 83 ? 3.344 -11.508 11.452 1.00 94.56 83 THR A CA 1
ATOM 657 C C . THR A 1 83 ? 3.799 -12.846 10.847 1.00 94.56 83 THR A C 1
ATOM 659 O O . THR A 1 83 ? 4.994 -13.004 10.569 1.00 94.56 83 THR A O 1
ATOM 662 N N . PRO A 1 84 ? 2.895 -13.821 10.620 1.00 95.62 84 PRO A N 1
ATOM 663 C CA . PRO A 1 84 ? 3.274 -15.137 10.109 1.00 95.62 84 PRO A CA 1
ATOM 664 C C . PRO A 1 84 ? 4.012 -15.067 8.765 1.00 95.62 84 PRO A C 1
ATOM 666 O O . PRO A 1 84 ? 3.637 -14.308 7.875 1.00 95.62 84 PRO A O 1
ATOM 669 N N . ARG A 1 85 ? 5.019 -15.926 8.546 1.00 95.81 85 ARG A N 1
ATOM 670 C CA . ARG A 1 85 ? 5.785 -15.963 7.276 1.00 95.81 85 ARG A CA 1
ATOM 671 C C . ARG A 1 85 ? 4.898 -16.129 6.038 1.00 95.81 85 ARG A C 1
ATOM 673 O O . ARG A 1 85 ? 5.177 -15.536 5.001 1.00 95.81 85 ARG A O 1
ATOM 680 N N . VAL A 1 86 ? 3.812 -16.896 6.160 1.00 95.75 86 VAL A N 1
ATOM 681 C CA . VAL A 1 86 ? 2.847 -17.118 5.072 1.00 95.75 86 VAL A CA 1
ATOM 682 C C . VAL A 1 86 ? 2.192 -15.816 4.592 1.00 95.75 86 VAL A C 1
ATOM 684 O O . VAL A 1 86 ? 1.896 -15.695 3.409 1.00 95.75 86 VAL A O 1
ATOM 687 N N . VAL A 1 87 ? 2.021 -14.822 5.468 1.00 95.12 87 VAL A N 1
ATOM 688 C CA . VAL A 1 87 ? 1.470 -13.503 5.120 1.00 95.12 87 VAL A CA 1
ATOM 689 C C . VAL A 1 87 ? 2.419 -12.762 4.179 1.00 95.12 87 VAL A C 1
ATOM 691 O O . VAL A 1 87 ? 1.997 -12.295 3.124 1.00 95.12 87 VAL A O 1
ATOM 694 N N . TRP A 1 88 ? 3.715 -12.732 4.497 1.00 94.50 88 TRP A N 1
ATOM 695 C CA . TRP A 1 88 ? 4.734 -12.107 3.647 1.00 94.50 88 TRP A CA 1
ATOM 696 C C . TRP A 1 88 ? 4.855 -12.790 2.284 1.00 94.50 88 TRP A C 1
ATOM 698 O O . TRP A 1 88 ? 4.958 -12.113 1.263 1.00 94.50 88 TRP A O 1
ATOM 708 N N . VAL A 1 89 ? 4.762 -14.124 2.250 1.00 93.75 89 VAL A N 1
ATOM 709 C CA . VAL A 1 89 ? 4.731 -14.885 0.992 1.00 93.75 89 VAL A CA 1
ATOM 710 C C . VAL A 1 89 ? 3.495 -14.524 0.165 1.00 93.75 89 VAL A C 1
ATOM 712 O O . VAL A 1 89 ? 3.624 -14.258 -1.026 1.00 93.75 89 VAL A O 1
ATOM 715 N N . ARG A 1 90 ? 2.303 -14.447 0.775 1.00 94.06 90 ARG A N 1
ATOM 716 C CA . ARG A 1 90 ? 1.070 -14.033 0.077 1.00 94.06 90 ARG A CA 1
ATOM 717 C C . ARG A 1 90 ? 1.190 -12.626 -0.508 1.00 94.06 90 ARG A C 1
ATOM 719 O O . ARG A 1 90 ? 0.778 -12.419 -1.643 1.00 94.06 90 ARG A O 1
ATOM 726 N N . LEU A 1 91 ? 1.780 -11.684 0.230 1.00 92.25 91 LEU A N 1
ATOM 727 C CA . LEU A 1 91 ? 2.027 -10.318 -0.248 1.00 92.25 91 LEU A CA 1
ATOM 728 C C . LEU A 1 91 ? 3.009 -10.283 -1.421 1.00 92.25 91 LEU A C 1
ATOM 730 O O . LEU A 1 91 ? 2.779 -9.565 -2.391 1.00 92.25 91 LEU A O 1
ATOM 734 N N . PHE A 1 92 ? 4.074 -11.083 -1.355 1.00 90.44 92 PHE A N 1
ATOM 735 C CA . PHE A 1 92 ? 5.033 -11.213 -2.449 1.00 90.44 92 PHE A CA 1
ATOM 736 C C . PHE A 1 92 ? 4.381 -11.801 -3.711 1.00 90.44 92 PHE A C 1
ATOM 738 O O . PHE A 1 92 ? 4.571 -11.283 -4.811 1.00 90.44 92 PHE A O 1
ATOM 745 N N . VAL A 1 93 ? 3.551 -12.839 -3.565 1.00 90.50 93 VAL A N 1
ATOM 746 C CA . VAL A 1 93 ? 2.776 -13.412 -4.680 1.00 90.50 93 VAL A CA 1
ATOM 747 C C . VAL A 1 93 ? 1.794 -12.381 -5.249 1.00 90.50 93 VAL A C 1
ATOM 749 O O . VAL A 1 93 ? 1.743 -12.189 -6.461 1.00 90.50 93 VAL A O 1
ATOM 752 N N . ALA A 1 94 ? 1.071 -11.657 -4.389 1.00 87.69 94 ALA A N 1
ATOM 753 C CA . ALA A 1 94 ? 0.135 -10.615 -4.810 1.00 87.69 94 ALA A CA 1
ATOM 754 C C . ALA A 1 94 ? 0.820 -9.480 -5.594 1.00 87.69 94 ALA A C 1
ATOM 756 O O . ALA A 1 94 ? 0.232 -8.945 -6.5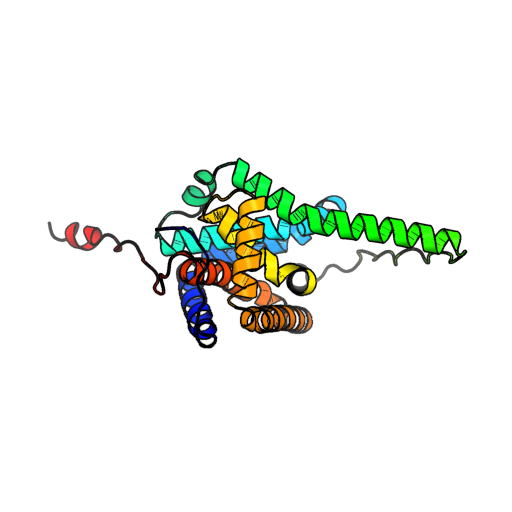30 1.00 87.69 94 ALA A O 1
ATOM 757 N N . GLY A 1 95 ? 2.055 -9.117 -5.231 1.00 83.81 95 GLY A N 1
ATOM 758 C CA . GLY A 1 95 ? 2.824 -8.085 -5.932 1.00 83.81 95 GLY A CA 1
ATOM 759 C C . GLY A 1 95 ? 3.519 -8.536 -7.201 1.00 83.81 95 GLY A C 1
ATOM 760 O O . GLY A 1 95 ? 3.610 -7.758 -8.148 1.00 83.81 95 GLY A O 1
ATOM 761 N N . SER A 1 96 ? 3.958 -9.790 -7.257 1.00 84.00 96 SER A N 1
ATOM 762 C CA . SER A 1 96 ? 4.608 -10.343 -8.446 1.00 84.00 96 SER A CA 1
ATOM 763 C C . SER A 1 96 ? 3.613 -10.685 -9.557 1.00 84.00 96 SER A C 1
ATOM 765 O O . SER A 1 96 ? 3.938 -10.493 -10.726 1.00 84.00 96 SER A O 1
ATOM 767 N N . MET A 1 97 ? 2.392 -11.130 -9.233 1.00 84.62 97 MET A N 1
ATOM 768 C CA . MET A 1 97 ? 1.407 -11.558 -10.239 1.00 84.62 97 MET A CA 1
ATOM 769 C C . MET A 1 97 ? 1.126 -10.516 -11.337 1.00 84.62 97 MET A C 1
ATOM 771 O O . MET A 1 97 ? 1.247 -10.861 -12.513 1.00 84.62 97 MET A O 1
ATOM 775 N N . PRO A 1 98 ? 0.793 -9.251 -11.024 1.00 79.44 98 PRO A N 1
ATOM 776 C CA . PRO A 1 98 ? 0.499 -8.263 -12.056 1.00 79.44 98 PRO A CA 1
ATOM 777 C C . PRO A 1 98 ? 1.697 -7.962 -12.953 1.00 79.44 98 PRO A C 1
ATOM 779 O O . PRO A 1 98 ? 1.542 -7.781 -14.158 1.00 79.44 98 PRO A O 1
ATOM 782 N N . TRP A 1 99 ? 2.902 -7.960 -12.383 1.00 76.69 99 TRP A N 1
ATOM 783 C CA . TRP A 1 99 ? 4.117 -7.784 -13.164 1.00 76.69 99 TRP A CA 1
ATOM 784 C C . TRP A 1 99 ? 4.377 -8.961 -14.101 1.00 76.69 99 TRP A C 1
ATOM 786 O O . TRP A 1 99 ? 4.717 -8.751 -15.262 1.00 76.69 99 TRP A O 1
ATOM 796 N N . LEU A 1 100 ? 4.202 -10.194 -13.618 1.00 81.56 100 LEU A N 1
ATOM 797 C CA . LEU A 1 100 ? 4.341 -11.392 -14.445 1.00 81.56 100 LEU A CA 1
ATOM 798 C C . LEU A 1 100 ? 3.362 -11.355 -15.624 1.00 81.56 100 LEU A C 1
ATOM 800 O O . LEU A 1 100 ? 3.750 -11.681 -16.743 1.00 81.56 100 LEU A O 1
ATOM 804 N N . ILE A 1 101 ? 2.130 -10.890 -15.397 1.00 81.06 101 ILE A N 1
ATOM 805 C CA . ILE A 1 101 ? 1.124 -10.703 -16.452 1.00 81.06 101 ILE A CA 1
ATOM 806 C C . ILE A 1 101 ? 1.574 -9.638 -17.462 1.00 81.06 101 ILE A C 1
ATOM 808 O O . ILE A 1 101 ? 1.545 -9.893 -18.665 1.00 81.06 101 ILE A O 1
ATOM 812 N N . LEU A 1 102 ? 2.024 -8.468 -16.997 1.00 76.25 102 LEU A N 1
ATOM 813 C CA . LEU A 1 102 ? 2.507 -7.393 -17.875 1.00 76.25 102 LEU A CA 1
ATOM 814 C C . LEU A 1 102 ? 3.757 -7.805 -18.663 1.00 76.25 102 LEU A C 1
ATOM 816 O O . LEU A 1 102 ? 3.862 -7.499 -19.847 1.00 76.25 102 LEU A O 1
ATOM 820 N N . SER A 1 103 ? 4.670 -8.544 -18.035 1.00 75.50 103 SER A N 1
ATOM 821 C CA . SER A 1 103 ? 5.875 -9.075 -18.676 1.00 75.50 103 SER A CA 1
ATOM 822 C C . SER A 1 103 ? 5.530 -10.106 -19.742 1.00 75.50 103 SER A C 1
ATOM 824 O O . SER A 1 103 ? 6.034 -10.024 -20.858 1.00 75.50 103 SER A O 1
ATOM 826 N N . ALA A 1 104 ? 4.628 -11.044 -19.436 1.00 78.88 104 ALA A N 1
ATOM 827 C CA . ALA A 1 104 ? 4.143 -12.016 -20.410 1.00 78.88 104 ALA A CA 1
ATOM 828 C C . ALA A 1 104 ? 3.475 -11.320 -21.605 1.00 78.88 104 ALA A C 1
ATOM 830 O O . ALA A 1 104 ? 3.759 -11.659 -22.751 1.00 78.88 104 ALA A O 1
ATOM 831 N N . PHE A 1 105 ? 2.650 -10.300 -21.348 1.00 74.31 105 PHE A N 1
ATOM 832 C CA . PHE A 1 105 ? 2.043 -9.488 -22.400 1.00 74.31 105 PHE A CA 1
ATOM 833 C C . PHE A 1 105 ? 3.095 -8.758 -23.248 1.00 74.31 105 PHE A C 1
ATOM 835 O O . PHE A 1 105 ? 3.025 -8.800 -24.473 1.00 74.31 105 PHE A O 1
ATOM 842 N N . GLY A 1 106 ? 4.100 -8.143 -22.617 1.00 75.06 106 GLY A N 1
ATOM 843 C CA . GLY A 1 106 ? 5.201 -7.471 -23.309 1.00 75.06 106 GLY A CA 1
ATOM 844 C C . GLY A 1 106 ? 6.003 -8.414 -24.208 1.00 75.06 106 GLY A C 1
ATOM 845 O O . GLY A 1 106 ? 6.277 -8.072 -25.356 1.00 75.06 106 GLY A O 1
ATOM 846 N N . ILE A 1 107 ? 6.304 -9.627 -23.730 1.00 76.94 107 ILE A N 1
ATOM 847 C CA . ILE A 1 107 ? 6.976 -10.671 -24.521 1.00 76.94 107 ILE A CA 1
ATOM 848 C C . ILE A 1 107 ? 6.121 -11.061 -25.731 1.00 76.94 107 ILE A C 1
ATOM 850 O O . ILE A 1 107 ? 6.627 -11.096 -26.851 1.00 76.94 107 ILE A O 1
ATOM 854 N N . VAL A 1 108 ? 4.823 -11.312 -25.532 1.00 82.62 108 VAL A N 1
ATOM 855 C CA . VAL A 1 108 ? 3.901 -11.668 -26.623 1.00 82.62 108 VAL A CA 1
ATOM 856 C C . VAL A 1 108 ? 3.821 -10.550 -27.665 1.00 82.62 108 VAL A C 1
ATOM 858 O O . VAL A 1 108 ? 3.941 -10.821 -28.858 1.00 82.62 108 VAL A O 1
ATOM 861 N N . MET A 1 109 ? 3.679 -9.294 -27.238 1.00 74.44 109 MET A N 1
ATOM 862 C CA . MET A 1 109 ? 3.646 -8.146 -28.148 1.00 74.44 109 MET A CA 1
ATOM 863 C C . MET A 1 109 ? 4.966 -7.963 -28.904 1.00 74.44 109 MET A C 1
ATOM 865 O O . MET A 1 109 ? 4.939 -7.692 -30.103 1.00 74.44 109 MET A O 1
ATOM 869 N N . GLY A 1 110 ? 6.108 -8.163 -28.241 1.00 76.81 110 GLY A N 1
ATOM 870 C CA . GLY A 1 110 ? 7.425 -8.119 -28.877 1.00 76.81 110 GLY A CA 1
ATOM 871 C C . GLY A 1 110 ? 7.585 -9.185 -29.962 1.00 76.81 110 GLY A C 1
ATOM 872 O O . GLY A 1 110 ? 8.030 -8.876 -31.066 1.00 76.81 110 GLY A O 1
ATOM 873 N N . LEU A 1 111 ? 7.139 -10.417 -29.691 1.00 83.25 111 LEU A N 1
ATOM 874 C CA . LEU A 1 111 ? 7.128 -11.497 -30.682 1.00 83.25 111 LEU A CA 1
ATOM 875 C C . LEU A 1 111 ? 6.219 -11.168 -31.877 1.00 83.25 111 LEU A C 1
ATOM 877 O O . LEU A 1 111 ? 6.610 -11.398 -33.018 1.00 83.25 111 LEU A O 1
ATOM 881 N N . ILE A 1 112 ? 5.035 -10.591 -31.641 1.00 83.00 112 ILE A N 1
ATOM 882 C CA . ILE A 1 112 ? 4.127 -10.155 -32.716 1.00 83.00 112 ILE A CA 1
ATOM 883 C C . ILE A 1 112 ? 4.786 -9.071 -33.578 1.00 83.00 112 ILE A C 1
ATOM 885 O O . ILE A 1 112 ? 4.763 -9.172 -34.802 1.00 83.00 112 ILE A O 1
ATOM 889 N N . MET A 1 113 ? 5.404 -8.058 -32.965 1.00 79.50 113 MET A N 1
ATOM 890 C CA . MET A 1 113 ? 6.100 -6.990 -33.693 1.00 79.50 113 MET A CA 1
ATOM 891 C C . MET A 1 113 ? 7.248 -7.533 -34.550 1.00 79.50 113 MET A C 1
ATOM 893 O O . MET A 1 113 ? 7.376 -7.151 -35.714 1.00 79.50 113 MET A O 1
ATOM 897 N N . GLN A 1 114 ? 8.022 -8.478 -34.011 1.00 81.12 114 GLN A N 1
ATOM 898 C CA . GLN A 1 114 ? 9.090 -9.150 -34.746 1.00 81.12 114 GLN A CA 1
ATOM 899 C C . GLN A 1 114 ? 8.546 -9.946 -35.944 1.00 81.12 114 GLN A C 1
ATOM 901 O O . GLN A 1 114 ? 9.111 -9.877 -37.034 1.00 81.12 114 GLN A O 1
ATOM 906 N N . LEU A 1 115 ? 7.420 -10.652 -35.779 1.00 87.06 115 LEU A N 1
ATOM 907 C CA . LEU A 1 115 ? 6.739 -11.356 -36.875 1.00 87.06 115 LEU A CA 1
ATOM 908 C C . LEU A 1 115 ? 6.186 -10.401 -37.944 1.00 87.06 115 LEU A C 1
ATOM 910 O O . LEU A 1 115 ? 6.119 -10.767 -39.114 1.00 87.06 115 LEU A O 1
ATOM 914 N N . MET A 1 116 ? 5.815 -9.177 -37.562 1.00 87.75 116 MET A N 1
ATOM 915 C CA . MET A 1 116 ? 5.365 -8.124 -38.478 1.00 87.75 116 MET A CA 1
ATOM 916 C C . MET A 1 116 ? 6.519 -7.394 -39.185 1.00 87.75 116 MET A C 1
ATOM 918 O O . MET A 1 116 ? 6.269 -6.442 -39.923 1.00 87.75 116 MET A O 1
ATOM 922 N N . GLY A 1 117 ? 7.772 -7.814 -38.974 1.00 81.62 117 GLY A N 1
ATOM 923 C CA . GLY A 1 117 ? 8.946 -7.184 -39.581 1.00 81.62 117 GLY A CA 1
ATOM 924 C C . GLY A 1 117 ? 9.246 -5.789 -39.031 1.00 81.62 117 GLY A C 1
ATOM 925 O O . GLY A 1 117 ? 9.974 -5.027 -39.662 1.00 81.62 117 GLY A O 1
ATOM 926 N N . VAL A 1 118 ? 8.688 -5.434 -37.869 1.00 75.62 118 VAL A N 1
ATOM 927 C CA . VAL A 1 118 ? 9.054 -4.206 -37.163 1.00 75.62 118 VAL A CA 1
ATOM 928 C C . VAL A 1 118 ? 10.381 -4.483 -36.468 1.00 75.62 118 VAL A C 1
ATOM 930 O O . VAL A 1 118 ? 10.417 -5.159 -35.439 1.00 75.62 118 VAL A O 1
ATOM 933 N N . GLU A 1 119 ? 11.482 -4.001 -37.045 1.00 69.12 119 GLU A N 1
ATOM 934 C CA . GLU A 1 119 ? 12.776 -4.018 -36.367 1.00 69.12 119 GLU A CA 1
ATOM 935 C C . GLU A 1 119 ? 12.643 -3.213 -35.074 1.00 69.12 119 GLU A C 1
ATOM 937 O O . GLU A 1 119 ? 12.415 -2.002 -35.085 1.00 69.12 119 GLU A O 1
ATOM 942 N N . GLY A 1 120 ? 12.711 -3.915 -33.941 1.00 59.94 120 GLY A N 1
ATOM 943 C CA . GLY A 1 120 ? 12.675 -3.282 -32.637 1.00 59.94 120 GLY A CA 1
ATOM 944 C C . GLY A 1 120 ? 13.881 -2.367 -32.521 1.00 59.94 120 GLY A C 1
ATOM 945 O O . GLY A 1 120 ? 15.010 -2.846 -32.431 1.00 59.94 120 GLY A O 1
ATOM 946 N N . THR A 1 121 ? 13.653 -1.052 -32.510 1.00 53.56 121 THR A N 1
ATOM 947 C CA . THR A 1 121 ? 14.663 -0.118 -32.016 1.00 53.56 121 THR A CA 1
ATOM 948 C C . THR A 1 121 ? 15.096 -0.629 -30.647 1.00 53.56 121 THR A C 1
ATOM 950 O O . THR A 1 121 ? 14.219 -0.811 -29.791 1.00 53.56 121 THR A O 1
ATOM 953 N N . PRO A 1 122 ? 16.395 -0.912 -30.435 1.00 50.72 122 PRO A N 1
ATOM 954 C CA . PRO A 1 122 ? 16.861 -1.339 -29.131 1.00 50.72 122 PRO A CA 1
ATOM 955 C C . PRO A 1 122 ? 16.384 -0.309 -28.105 1.00 50.72 122 PRO A C 1
ATOM 957 O O . PRO A 1 122 ? 16.381 0.891 -28.412 1.00 50.72 122 PRO A O 1
ATOM 960 N N . PRO A 1 123 ? 15.919 -0.751 -26.922 1.00 47.66 123 PRO A N 1
ATOM 961 C CA . PRO A 1 123 ? 15.542 0.187 -25.883 1.00 47.66 123 PRO A CA 1
ATOM 962 C C . PRO A 1 123 ? 16.723 1.139 -25.677 1.00 47.66 123 PRO A C 1
ATOM 964 O O . PRO A 1 123 ? 17.867 0.671 -25.677 1.00 47.66 123 PRO A O 1
ATOM 967 N N . PRO A 1 124 ? 16.484 2.457 -25.572 1.00 41.00 124 PRO A N 1
ATOM 968 C CA . PRO A 1 124 ? 17.565 3.399 -25.349 1.00 41.00 124 PRO A CA 1
ATOM 969 C C . PRO A 1 124 ? 18.359 2.925 -24.134 1.00 41.00 124 PRO A C 1
ATOM 971 O O . PRO A 1 124 ? 17.811 2.784 -23.039 1.00 41.00 124 PRO A O 1
ATOM 974 N N . SER A 1 125 ? 19.640 2.624 -24.346 1.00 39.00 125 SER A N 1
ATOM 975 C CA . SER A 1 125 ? 20.578 2.381 -23.263 1.00 39.00 125 SER A CA 1
ATOM 976 C C . SER A 1 125 ? 20.658 3.680 -22.475 1.00 39.00 125 SER A C 1
ATOM 978 O O . SER A 1 125 ? 21.198 4.673 -22.966 1.00 39.00 125 SER A O 1
ATOM 980 N N . PHE A 1 126 ? 20.051 3.703 -21.291 1.00 40.22 126 PHE A N 1
ATOM 981 C CA . PHE A 1 126 ? 20.218 4.813 -20.368 1.00 40.22 126 PHE A CA 1
ATOM 982 C C . PHE A 1 126 ? 21.669 4.791 -19.898 1.00 40.22 126 PHE A C 1
ATOM 984 O O . PHE A 1 126 ? 22.031 4.020 -19.013 1.00 40.22 126 PHE A O 1
ATOM 991 N N . ASP A 1 127 ? 22.503 5.607 -20.541 1.00 39.59 127 ASP A N 1
ATOM 992 C CA . ASP A 1 127 ? 23.868 5.864 -20.107 1.00 39.59 127 ASP A CA 1
ATOM 993 C C . ASP A 1 127 ? 23.806 6.372 -18.660 1.00 39.59 127 ASP A C 1
ATOM 995 O O . ASP A 1 127 ? 23.301 7.462 -18.376 1.00 39.59 127 ASP A O 1
ATOM 999 N N . SER A 1 128 ? 24.271 5.548 -17.720 1.00 43.53 128 SER A N 1
ATOM 1000 C CA . SER A 1 128 ? 24.244 5.788 -16.274 1.00 43.53 128 SER A CA 1
ATOM 1001 C C . SER A 1 128 ? 25.343 6.771 -15.854 1.00 43.53 128 SER A C 1
ATOM 1003 O O . SER A 1 128 ? 26.144 6.501 -14.957 1.00 43.53 128 SER A O 1
ATOM 1005 N N . GLY A 1 129 ? 25.435 7.892 -16.563 1.00 49.28 129 GLY A N 1
ATOM 1006 C CA . GLY A 1 129 ? 26.509 8.861 -16.451 1.00 49.28 129 GLY A CA 1
ATOM 1007 C C . GLY A 1 129 ? 25.992 10.248 -16.113 1.00 49.28 129 GLY A C 1
ATOM 1008 O O . GLY A 1 129 ? 26.097 11.129 -16.953 1.00 49.28 129 GLY A O 1
ATOM 1009 N N . GLN A 1 130 ? 25.478 10.463 -14.895 1.00 47.28 130 GLN A N 1
ATOM 1010 C CA . GLN A 1 130 ? 25.531 11.775 -14.230 1.00 47.28 130 GLN A CA 1
ATOM 1011 C C . GLN A 1 130 ? 25.213 11.673 -12.727 1.00 47.28 130 GLN A C 1
ATOM 1013 O O . GLN A 1 130 ? 24.074 11.638 -12.279 1.00 47.28 130 GLN A O 1
ATOM 1018 N N . ASN A 1 131 ? 26.279 11.636 -11.929 1.00 54.62 131 ASN A N 1
ATOM 1019 C CA . ASN A 1 131 ? 26.248 11.691 -10.471 1.00 54.62 131 ASN A CA 1
ATOM 1020 C C . ASN A 1 131 ? 26.036 13.142 -10.012 1.00 54.62 131 ASN A C 1
ATOM 1022 O O . ASN A 1 131 ? 27.016 13.888 -9.982 1.00 54.62 131 ASN A O 1
ATOM 1026 N N . THR A 1 132 ? 24.822 13.561 -9.615 1.00 51.50 132 THR A N 1
ATOM 1027 C CA . THR A 1 132 ? 24.707 14.651 -8.609 1.00 51.50 132 THR A CA 1
ATOM 1028 C C . THR A 1 132 ? 23.413 14.765 -7.779 1.00 51.50 132 THR A C 1
ATOM 1030 O O . THR A 1 132 ? 23.428 15.541 -6.829 1.00 51.50 132 THR A O 1
ATOM 1033 N N . TYR A 1 133 ? 22.332 13.993 -7.980 1.00 56.81 133 TYR A N 1
ATOM 1034 C CA . TYR A 1 133 ? 21.127 14.131 -7.121 1.00 56.81 133 TYR A CA 1
ATOM 1035 C C . TYR A 1 133 ? 20.442 12.803 -6.754 1.00 56.81 133 TYR A C 1
ATOM 1037 O O . TYR A 1 133 ? 19.246 12.613 -6.957 1.00 56.81 133 TYR A O 1
ATOM 1045 N N . VAL A 1 134 ? 21.208 11.911 -6.123 1.00 63.97 134 VAL A N 1
ATOM 1046 C CA . VAL A 1 134 ? 20.825 10.544 -5.708 1.00 63.97 134 VAL A CA 1
ATOM 1047 C C . VAL A 1 134 ? 19.439 10.471 -5.033 1.00 63.97 134 VAL A C 1
ATOM 1049 O O . VAL A 1 134 ? 18.565 9.729 -5.471 1.00 63.97 134 VAL A O 1
ATOM 1052 N N . ILE A 1 135 ? 19.179 11.301 -4.015 1.00 63.31 135 ILE A N 1
ATOM 1053 C CA . ILE A 1 135 ? 17.902 11.278 -3.268 1.00 63.31 135 ILE A CA 1
ATOM 1054 C C . ILE A 1 135 ? 16.721 11.772 -4.125 1.00 63.31 135 ILE A C 1
ATOM 1056 O O . ILE A 1 135 ? 15.598 11.282 -3.988 1.00 63.31 135 ILE A O 1
ATOM 1060 N N . TYR A 1 136 ? 16.963 12.744 -5.004 1.00 66.50 136 TYR A N 1
ATOM 1061 C CA . TYR A 1 136 ? 15.933 13.349 -5.849 1.00 66.50 136 TYR A CA 1
ATOM 1062 C C . TYR A 1 136 ? 15.461 12.369 -6.932 1.00 66.50 136 TYR A C 1
ATOM 1064 O O . TYR A 1 136 ? 14.257 12.184 -7.109 1.00 66.50 136 TYR A O 1
ATOM 1072 N N . GLU A 1 137 ? 16.395 11.675 -7.589 1.00 72.38 137 GLU A N 1
ATOM 1073 C CA . GLU A 1 137 ? 16.084 10.650 -8.593 1.00 72.38 137 GLU A CA 1
ATOM 1074 C C . GLU A 1 137 ? 15.361 9.437 -7.996 1.00 72.38 137 GLU A C 1
ATOM 1076 O O . GLU A 1 137 ? 14.380 8.953 -8.569 1.00 72.38 137 GLU A O 1
ATOM 1081 N N . ALA A 1 138 ? 15.781 8.962 -6.817 1.00 71.50 138 ALA A N 1
ATOM 1082 C CA . ALA A 1 138 ? 15.096 7.861 -6.137 1.00 71.50 138 ALA A CA 1
ATOM 1083 C C . ALA A 1 138 ? 13.665 8.221 -5.714 1.00 71.50 138 ALA A C 1
ATOM 1085 O O . ALA A 1 138 ? 12.758 7.397 -5.823 1.00 71.50 138 ALA A O 1
ATOM 1086 N N . GLY A 1 139 ? 13.438 9.455 -5.255 1.00 71.12 139 GLY A N 1
ATOM 1087 C CA . GLY A 1 139 ? 12.091 9.943 -4.953 1.00 71.12 139 GLY A CA 1
ATOM 1088 C C . GLY A 1 139 ? 11.204 10.009 -6.200 1.00 71.12 139 GLY A C 1
ATOM 1089 O O . GLY A 1 139 ? 10.056 9.566 -6.163 1.00 71.12 139 GLY A O 1
ATOM 1090 N N . MET A 1 140 ? 11.742 10.515 -7.315 1.00 75.38 140 MET A N 1
ATOM 1091 C CA . MET A 1 140 ? 11.018 10.646 -8.582 1.00 75.38 140 MET A CA 1
ATOM 1092 C C . MET A 1 140 ? 10.632 9.277 -9.148 1.00 75.38 140 MET A C 1
ATOM 1094 O O . MET A 1 140 ? 9.465 9.053 -9.466 1.00 75.38 140 MET A O 1
ATOM 1098 N N . SER A 1 141 ? 11.592 8.352 -9.226 1.00 74.31 141 SER A N 1
ATOM 1099 C CA . SER A 1 141 ? 11.368 6.980 -9.697 1.00 74.31 141 SER A CA 1
ATOM 1100 C C . SER A 1 141 ? 10.365 6.228 -8.822 1.00 74.31 141 SER A C 1
ATOM 1102 O O . SER A 1 141 ? 9.444 5.613 -9.366 1.00 74.31 141 SER A O 1
ATOM 1104 N N . MET A 1 142 ? 10.442 6.352 -7.489 1.00 75.06 142 MET A N 1
ATOM 1105 C CA . MET A 1 142 ? 9.444 5.737 -6.606 1.00 75.06 142 MET A CA 1
ATOM 1106 C C . MET A 1 142 ? 8.052 6.316 -6.834 1.00 75.06 142 MET A C 1
ATOM 1108 O O . MET A 1 142 ? 7.091 5.561 -6.955 1.00 75.06 142 MET A O 1
ATOM 1112 N N . LEU A 1 143 ? 7.916 7.643 -6.891 1.00 77.44 143 LEU A N 1
ATOM 1113 C CA . LEU A 1 143 ? 6.615 8.284 -7.087 1.00 77.44 143 LEU A CA 1
ATOM 1114 C C . LEU A 1 143 ? 6.017 7.963 -8.461 1.00 77.44 143 LEU A C 1
ATOM 1116 O O . LEU A 1 143 ? 4.819 7.698 -8.550 1.00 77.44 143 LEU A O 1
ATOM 1120 N N . ALA A 1 144 ? 6.837 7.919 -9.513 1.00 76.31 144 ALA A N 1
ATOM 1121 C CA . ALA A 1 144 ? 6.412 7.500 -10.846 1.00 76.31 144 ALA A CA 1
ATOM 1122 C C . ALA A 1 144 ? 5.963 6.031 -10.858 1.00 76.31 144 ALA A C 1
ATOM 1124 O O . ALA A 1 144 ? 4.908 5.706 -11.406 1.00 76.31 144 ALA A O 1
ATOM 1125 N N . THR A 1 145 ? 6.710 5.151 -10.190 1.00 78.81 145 THR A N 1
ATOM 1126 C CA . THR A 1 145 ? 6.346 3.735 -10.076 1.00 78.81 145 THR A CA 1
ATOM 1127 C C . THR A 1 145 ? 5.049 3.571 -9.284 1.00 78.81 145 THR A C 1
ATOM 1129 O O . THR A 1 145 ? 4.137 2.882 -9.733 1.00 78.81 145 THR A O 1
ATOM 1132 N N . MET A 1 146 ? 4.909 4.267 -8.152 1.00 76.94 146 MET A N 1
ATOM 1133 C CA . MET A 1 146 ? 3.681 4.292 -7.351 1.00 76.94 146 MET A CA 1
ATOM 1134 C C . MET A 1 146 ? 2.491 4.845 -8.139 1.00 76.94 146 MET A C 1
ATOM 1136 O O . MET A 1 146 ? 1.392 4.317 -8.002 1.00 76.94 146 MET A O 1
ATOM 1140 N N . PHE A 1 147 ? 2.687 5.860 -8.984 1.00 81.25 147 PHE A N 1
ATOM 1141 C CA . PHE A 1 147 ? 1.648 6.368 -9.881 1.00 81.25 147 PHE A CA 1
ATOM 1142 C C . PHE A 1 147 ? 1.149 5.283 -10.837 1.00 81.25 147 PHE A C 1
ATOM 1144 O O . PHE A 1 147 ? -0.050 5.007 -10.855 1.00 81.25 147 PHE A O 1
ATOM 1151 N N . VAL A 1 148 ? 2.052 4.647 -11.593 1.00 79.69 148 VAL A N 1
ATOM 1152 C CA . VAL A 1 148 ? 1.700 3.568 -12.535 1.00 79.69 148 VAL A CA 1
ATOM 1153 C C . VAL A 1 148 ? 0.972 2.451 -11.797 1.00 79.69 148 VAL A C 1
ATOM 1155 O O . VAL A 1 148 ? -0.071 1.962 -12.229 1.00 79.69 148 VAL A O 1
ATOM 1158 N N . TRP A 1 149 ? 1.495 2.086 -10.635 1.00 81.31 149 TRP A N 1
ATOM 1159 C CA . TRP A 1 149 ? 0.980 0.982 -9.857 1.00 81.31 149 TRP A CA 1
ATOM 1160 C C . TRP A 1 149 ? -0.404 1.269 -9.269 1.00 81.31 149 TRP A C 1
ATOM 1162 O O . TRP A 1 149 ? -1.313 0.445 -9.383 1.00 81.31 149 TRP A O 1
ATOM 1172 N N . LEU A 1 150 ? -0.604 2.459 -8.696 1.00 81.38 150 LEU A N 1
ATOM 1173 C CA . LEU A 1 150 ? -1.910 2.883 -8.203 1.00 81.38 150 LEU A CA 1
ATOM 1174 C C . LEU A 1 150 ? -2.930 3.041 -9.339 1.00 81.38 150 LEU A C 1
ATOM 1176 O O . LEU A 1 150 ? -4.097 2.700 -9.151 1.00 81.38 150 LEU A O 1
ATOM 1180 N N . LEU A 1 151 ? -2.495 3.498 -10.515 1.00 83.75 151 LEU A N 1
ATOM 1181 C CA . LEU A 1 151 ? -3.365 3.679 -11.672 1.00 83.75 151 LEU A CA 1
ATOM 1182 C C . LEU A 1 151 ? -3.891 2.344 -12.214 1.00 83.75 151 LEU A C 1
ATOM 1184 O O . LEU A 1 151 ? -5.074 2.248 -12.539 1.00 83.75 151 LEU A O 1
ATOM 1188 N N . ILE A 1 152 ? -3.030 1.327 -12.305 1.00 79.94 152 ILE A N 1
ATOM 1189 C CA . ILE A 1 152 ? -3.387 0.022 -12.882 1.00 79.94 152 ILE A CA 1
ATOM 1190 C C . ILE A 1 152 ? -4.079 -0.863 -11.838 1.00 79.94 152 ILE A C 1
ATOM 1192 O O . ILE A 1 152 ? -5.097 -1.489 -12.126 1.00 79.94 152 ILE A O 1
ATOM 1196 N N . LEU A 1 153 ? -3.541 -0.922 -10.616 1.00 82.81 153 LEU A N 1
ATOM 1197 C CA . LEU A 1 153 ? -3.902 -1.944 -9.625 1.00 82.81 153 LEU A CA 1
ATOM 1198 C C . LEU A 1 153 ? -4.276 -1.377 -8.256 1.00 82.81 153 LEU A C 1
ATOM 1200 O O . LEU A 1 153 ? -4.718 -2.125 -7.378 1.00 82.81 153 LEU A O 1
ATOM 1204 N N . GLY A 1 154 ? -4.114 -0.067 -8.060 1.00 78.38 154 GLY A N 1
ATOM 1205 C CA . GLY A 1 154 ? -4.301 0.584 -6.767 1.00 78.38 154 GLY A CA 1
ATOM 1206 C C . GLY A 1 154 ? -5.674 0.334 -6.166 1.00 78.38 154 GLY A C 1
ATOM 1207 O O . GLY A 1 154 ? -5.773 0.141 -4.962 1.00 78.38 154 GLY A O 1
ATOM 1208 N N . TYR A 1 155 ? -6.723 0.247 -6.988 1.00 83.50 155 TYR A N 1
ATOM 1209 C CA . TYR A 1 155 ? -8.090 -0.006 -6.518 1.00 83.50 155 TYR A CA 1
ATOM 1210 C C . TYR A 1 155 ? -8.233 -1.328 -5.761 1.00 83.50 155 TYR A C 1
ATOM 1212 O O . TYR A 1 155 ? -8.953 -1.388 -4.768 1.00 83.50 155 TYR A O 1
ATOM 1220 N N . PHE A 1 156 ? -7.535 -2.368 -6.218 1.00 84.12 156 PHE A N 1
ATOM 1221 C CA . PHE A 1 156 ? -7.562 -3.691 -5.604 1.00 84.12 156 PHE A CA 1
ATOM 1222 C C . PHE A 1 156 ? -6.599 -3.748 -4.428 1.00 84.12 156 PHE A C 1
ATOM 1224 O O . PHE A 1 156 ? -6.955 -4.098 -3.300 1.00 84.12 156 PHE A O 1
ATOM 1231 N N . LEU A 1 157 ? -5.355 -3.357 -4.684 1.00 87.38 157 LEU A N 1
ATOM 1232 C CA . LEU A 1 157 ? -4.274 -3.610 -3.750 1.00 87.38 157 LEU A CA 1
ATOM 1233 C C . LEU A 1 157 ? -4.325 -2.714 -2.516 1.00 87.38 157 LEU A C 1
ATOM 1235 O O . LEU A 1 157 ? -3.852 -3.124 -1.456 1.00 87.38 157 LEU A O 1
ATOM 1239 N N . TRP A 1 158 ? -5.004 -1.567 -2.605 1.00 94.31 158 TRP A N 1
ATOM 1240 C CA . TRP A 1 158 ? -5.313 -0.738 -1.444 1.00 94.31 158 TRP A CA 1
ATOM 1241 C C . TRP A 1 158 ? -6.023 -1.513 -0.329 1.00 94.31 158 TRP A C 1
ATOM 1243 O O . TRP A 1 158 ? -5.745 -1.282 0.848 1.00 94.31 158 TRP A O 1
ATOM 1253 N N . PHE A 1 159 ? -6.917 -2.441 -0.684 1.00 95.38 159 PHE A N 1
ATOM 1254 C CA . PHE A 1 159 ? -7.664 -3.255 0.276 1.00 95.38 159 PHE A CA 1
ATOM 1255 C C . PHE A 1 159 ? -7.049 -4.636 0.500 1.00 95.38 159 PHE A C 1
ATOM 1257 O O . PHE A 1 159 ? -7.026 -5.103 1.637 1.00 95.38 159 PHE A O 1
ATOM 1264 N N . VAL A 1 160 ? -6.500 -5.269 -0.541 1.00 95.38 160 VAL A N 1
ATOM 1265 C CA . VAL A 1 160 ? -5.867 -6.594 -0.416 1.00 95.38 160 VAL A CA 1
ATOM 1266 C C . VAL A 1 160 ? -4.709 -6.565 0.583 1.00 95.38 160 VAL A C 1
ATOM 1268 O O . VAL A 1 160 ? -4.600 -7.459 1.417 1.00 95.38 160 VAL A O 1
ATOM 1271 N N . ILE A 1 161 ? -3.872 -5.524 0.553 1.00 95.94 161 ILE A N 1
ATOM 1272 C CA . ILE A 1 161 ? -2.714 -5.413 1.449 1.00 95.94 161 ILE A CA 1
ATOM 1273 C C . ILE A 1 161 ? -3.120 -5.456 2.933 1.00 95.94 161 ILE A C 1
ATOM 1275 O O . ILE A 1 161 ? -2.645 -6.347 3.641 1.00 95.94 161 ILE A O 1
ATOM 1279 N N . PRO A 1 162 ? -3.993 -4.564 3.446 1.00 97.12 162 PRO A N 1
ATOM 1280 C CA . PRO A 1 162 ? -4.401 -4.619 4.846 1.00 97.12 162 PRO A CA 1
ATOM 1281 C C . PRO A 1 162 ? -5.201 -5.882 5.202 1.00 97.12 162 PRO A C 1
ATOM 1283 O O . PRO A 1 162 ? -5.079 -6.358 6.329 1.00 97.12 162 PRO A O 1
ATOM 1286 N N . LEU A 1 163 ? -5.959 -6.472 4.269 1.00 97.31 163 LEU A N 1
ATOM 1287 C CA . LEU A 1 163 ? -6.642 -7.754 4.500 1.00 97.31 163 LEU A CA 1
ATOM 1288 C C . LEU A 1 163 ? -5.652 -8.903 4.722 1.00 97.31 163 LEU A C 1
ATOM 1290 O O . LEU A 1 163 ? -5.810 -9.683 5.659 1.00 97.31 163 LEU A O 1
ATOM 1294 N N . ILE A 1 164 ? -4.592 -8.967 3.918 1.00 97.25 164 ILE A N 1
ATOM 1295 C CA . ILE A 1 164 ? -3.556 -9.987 4.075 1.00 97.25 164 ILE A CA 1
ATOM 1296 C C . ILE A 1 164 ? -2.722 -9.715 5.328 1.00 97.25 164 ILE A C 1
ATOM 1298 O O . ILE A 1 164 ? -2.495 -10.629 6.112 1.00 97.25 164 ILE A O 1
ATOM 1302 N N . VAL A 1 165 ? -2.256 -8.478 5.536 1.00 97.19 165 VAL A N 1
ATOM 1303 C CA . VAL A 1 165 ? -1.258 -8.199 6.581 1.00 97.19 165 VAL A CA 1
ATOM 1304 C C . VAL A 1 165 ? -1.853 -7.975 7.971 1.00 97.19 165 VAL A C 1
ATOM 1306 O O . VAL A 1 165 ? -1.199 -8.279 8.962 1.00 97.19 165 VAL A O 1
ATOM 1309 N N . VAL A 1 166 ? -3.080 -7.452 8.069 1.00 96.62 166 VAL A N 1
ATOM 1310 C CA . VAL A 1 166 ? -3.724 -7.146 9.361 1.00 96.62 166 VAL A CA 1
ATOM 1311 C C . VAL A 1 166 ? -4.811 -8.153 9.719 1.00 96.62 166 VAL A C 1
ATOM 1313 O O . VAL A 1 166 ? -4.941 -8.487 10.895 1.00 96.62 166 VAL A O 1
ATOM 1316 N N . ALA A 1 167 ? -5.606 -8.612 8.746 1.00 96.12 167 ALA A N 1
ATOM 1317 C CA . ALA A 1 167 ? -6.628 -9.639 8.981 1.00 96.12 167 ALA A CA 1
ATOM 1318 C C . ALA A 1 167 ? -6.122 -11.072 8.737 1.00 96.12 167 ALA A C 1
ATOM 1320 O O . ALA A 1 167 ? -6.853 -12.015 9.025 1.00 96.12 167 ALA A O 1
ATOM 1321 N N . GLU A 1 168 ? -4.890 -11.238 8.241 1.00 96.62 168 GLU A N 1
ATOM 1322 C CA . GLU A 1 168 ? -4.239 -12.537 7.997 1.00 96.62 168 GLU A CA 1
ATOM 1323 C C . GLU A 1 168 ? -5.017 -13.466 7.044 1.00 96.62 168 GLU A C 1
ATOM 1325 O O . GLU A 1 168 ? -4.812 -14.687 7.018 1.00 96.62 168 GLU A O 1
ATOM 1330 N N . LEU A 1 169 ? -5.880 -12.886 6.202 1.00 96.75 169 LEU A N 1
ATOM 1331 C CA . LEU A 1 169 ? -6.740 -13.642 5.301 1.00 96.75 169 LEU A CA 1
ATOM 1332 C C . LEU A 1 169 ? -5.937 -14.359 4.195 1.00 96.75 169 LEU A C 1
ATOM 1334 O O . LEU A 1 169 ? -4.857 -13.908 3.780 1.00 96.75 169 LEU A O 1
ATOM 1338 N N . PRO A 1 170 ? -6.434 -15.504 3.689 1.00 96.75 170 PRO A N 1
ATOM 1339 C CA . PRO A 1 170 ? -5.943 -16.110 2.455 1.00 96.75 170 PRO A CA 1
ATOM 1340 C C . PRO A 1 170 ? -5.994 -15.126 1.279 1.00 96.75 170 PRO A C 1
ATOM 1342 O O . PRO A 1 170 ? -6.827 -14.223 1.245 1.00 96.75 170 PRO A O 1
ATOM 1345 N N . LEU A 1 171 ? -5.111 -15.312 0.292 1.00 93.94 171 LEU A N 1
ATOM 1346 C CA . LEU A 1 171 ? -5.004 -14.407 -0.861 1.00 93.94 171 LEU A CA 1
ATOM 1347 C C . LEU A 1 171 ? -6.317 -14.319 -1.657 1.00 93.94 171 LEU A C 1
ATOM 1349 O O . LEU A 1 171 ? -6.744 -13.220 -1.991 1.00 93.94 171 LEU A O 1
ATOM 1353 N N . ILE A 1 172 ? -6.966 -15.462 -1.906 1.00 95.25 172 ILE A N 1
ATOM 1354 C CA . ILE A 1 172 ? -8.228 -15.535 -2.659 1.00 95.25 172 ILE A CA 1
ATOM 1355 C C . ILE A 1 172 ? -9.344 -14.809 -1.898 1.00 95.25 172 ILE A C 1
ATOM 1357 O O . ILE A 1 172 ? -9.964 -13.905 -2.439 1.00 95.25 172 ILE A O 1
ATOM 1361 N N . GLU A 1 173 ? -9.519 -15.111 -0.610 1.00 96.62 173 GLU A N 1
ATOM 1362 C CA . GLU A 1 173 ? -10.537 -14.450 0.215 1.00 96.62 173 GLU A CA 1
ATOM 1363 C C . GLU A 1 173 ? -10.285 -12.938 0.344 1.00 96.62 173 GLU A C 1
ATOM 1365 O O . GLU A 1 173 ? -11.217 -12.137 0.317 1.00 96.62 173 GLU A O 1
ATOM 1370 N N . SER A 1 174 ? -9.017 -12.524 0.429 1.00 96.31 174 SER A N 1
ATOM 1371 C CA . SER A 1 174 ? -8.646 -11.104 0.437 1.00 96.31 174 SER A CA 1
ATOM 1372 C C . SER A 1 174 ? -9.020 -10.415 -0.873 1.00 96.31 174 SER A C 1
ATOM 1374 O O . SER A 1 174 ? -9.452 -9.263 -0.857 1.00 96.31 174 SER A O 1
ATOM 1376 N N . PHE A 1 175 ? -8.855 -11.109 -2.000 1.00 94.25 175 PHE A N 1
ATOM 1377 C CA . PHE A 1 175 ? -9.237 -10.609 -3.313 1.00 94.25 175 PHE A CA 1
ATOM 1378 C C . PHE A 1 175 ? -10.758 -10.466 -3.429 1.00 94.25 175 PHE A C 1
ATOM 1380 O O . PHE A 1 175 ? -11.232 -9.375 -3.750 1.00 94.25 175 PHE A O 1
ATOM 1387 N N . ASP A 1 176 ? -11.516 -11.497 -3.059 1.00 95.81 176 ASP A N 1
ATOM 1388 C CA . ASP A 1 176 ? -12.983 -11.478 -3.088 1.00 95.81 176 ASP A CA 1
ATOM 1389 C C . ASP A 1 176 ? -13.546 -10.354 -2.204 1.00 95.81 176 ASP A C 1
ATOM 1391 O O . ASP A 1 176 ? -14.334 -9.522 -2.654 1.00 95.81 176 ASP A O 1
ATOM 1395 N N . GLN A 1 177 ? -13.052 -10.225 -0.967 1.00 96.88 177 GLN A N 1
ATOM 1396 C CA . GLN A 1 177 ? -13.488 -9.146 -0.078 1.00 96.88 177 GLN A CA 1
ATOM 1397 C C . GLN A 1 177 ? -13.059 -7.754 -0.564 1.00 96.88 177 GLN A C 1
ATOM 1399 O O . GLN A 1 177 ? -13.760 -6.772 -0.305 1.00 96.88 177 GLN A O 1
ATOM 1404 N N . SER A 1 178 ? -11.921 -7.634 -1.256 1.00 96.06 178 SER A N 1
ATOM 1405 C CA . SER A 1 178 ? -11.496 -6.360 -1.849 1.00 96.06 178 SER A CA 1
ATOM 1406 C C . SER A 1 178 ? -12.417 -5.924 -2.991 1.00 96.06 178 SER A C 1
ATOM 1408 O O . SER A 1 178 ? -12.760 -4.742 -3.082 1.00 96.06 178 SER A O 1
ATOM 1410 N N . LEU A 1 179 ? -12.872 -6.879 -3.809 1.00 95.62 179 LEU A N 1
ATOM 1411 C CA . LEU A 1 179 ? -13.850 -6.670 -4.872 1.00 95.62 179 LEU A CA 1
ATOM 1412 C C . LEU A 1 179 ? -15.194 -6.227 -4.300 1.00 95.62 179 LEU A C 1
ATOM 1414 O O . LEU A 1 179 ? -15.723 -5.190 -4.707 1.00 95.62 179 LEU A O 1
ATOM 1418 N N . ASP A 1 180 ? -15.701 -6.947 -3.300 1.00 96.62 180 ASP A N 1
ATOM 1419 C CA . ASP A 1 180 ? -16.937 -6.591 -2.606 1.00 96.62 180 ASP A CA 1
ATOM 1420 C C . ASP A 1 180 ? -16.853 -5.181 -2.006 1.00 96.62 180 ASP A C 1
ATOM 1422 O O . ASP A 1 180 ? -17.771 -4.367 -2.150 1.00 96.62 180 ASP A O 1
ATOM 1426 N N . ALA A 1 181 ? -15.725 -4.842 -1.373 1.00 96.56 181 ALA A N 1
ATOM 1427 C CA . ALA A 1 181 ? -15.502 -3.513 -0.817 1.00 96.56 181 ALA A CA 1
ATOM 1428 C C . ALA A 1 181 ? -15.505 -2.419 -1.892 1.00 96.56 181 ALA A C 1
ATOM 1430 O O . ALA A 1 181 ? -16.077 -1.348 -1.657 1.00 96.56 181 ALA A O 1
ATOM 1431 N N . LEU A 1 182 ? -14.896 -2.678 -3.053 1.00 95.50 182 LEU A N 1
ATOM 1432 C CA . LEU A 1 182 ? -14.847 -1.749 -4.179 1.00 95.50 182 LEU A CA 1
ATOM 1433 C C . LEU A 1 182 ? -16.239 -1.528 -4.782 1.00 95.50 182 LEU A C 1
ATOM 1435 O O . LEU A 1 182 ? -16.624 -0.381 -5.009 1.00 95.50 182 LEU A O 1
ATOM 1439 N N . LEU A 1 183 ? -17.017 -2.597 -4.974 1.00 96.06 183 LEU A N 1
ATOM 1440 C CA . LEU A 1 183 ? -18.388 -2.527 -5.488 1.00 96.06 183 LEU A CA 1
ATOM 1441 C C . LEU A 1 183 ? -19.313 -1.767 -4.528 1.00 96.06 183 LEU A C 1
ATOM 1443 O O . LEU A 1 183 ? -20.058 -0.878 -4.945 1.00 96.06 183 LEU A O 1
ATOM 1447 N N . LEU A 1 184 ? -19.217 -2.042 -3.223 1.00 96.62 184 LEU A N 1
ATOM 1448 C CA . LEU A 1 184 ? -19.990 -1.339 -2.194 1.00 96.62 184 LEU A CA 1
ATOM 1449 C C . LEU A 1 184 ? -19.607 0.143 -2.071 1.00 96.62 184 LEU A C 1
ATOM 1451 O O . LEU A 1 184 ? -20.444 0.977 -1.708 1.00 96.62 184 LEU A O 1
ATOM 1455 N N . ASN A 1 185 ? -18.349 0.481 -2.364 1.00 96.38 185 ASN A N 1
ATOM 1456 C CA . ASN A 1 185 ? -17.776 1.808 -2.167 1.00 96.38 185 ASN A CA 1
ATOM 1457 C C . ASN A 1 185 ? -17.186 2.391 -3.458 1.00 96.38 185 ASN A C 1
ATOM 1459 O O . ASN A 1 185 ? -16.124 3.001 -3.416 1.00 96.38 185 ASN A O 1
ATOM 1463 N N . GLY A 1 186 ? -17.882 2.289 -4.597 1.00 94.00 186 GLY A N 1
ATOM 1464 C CA . GLY A 1 186 ? -17.343 2.695 -5.910 1.00 94.00 186 GLY A CA 1
ATOM 1465 C C . GLY A 1 186 ? -16.853 4.151 -6.020 1.00 94.00 186 GLY A C 1
ATOM 1466 O O . GLY A 1 186 ? -16.016 4.474 -6.859 1.00 94.00 186 GLY A O 1
ATOM 1467 N N . TRP A 1 187 ? -17.292 5.043 -5.127 1.00 95.06 187 TRP A N 1
ATOM 1468 C CA . TRP A 1 187 ? -16.750 6.404 -5.006 1.00 95.06 187 TRP A CA 1
ATOM 1469 C C . TRP A 1 187 ? -15.245 6.428 -4.670 1.00 95.06 187 TRP A C 1
ATOM 1471 O O . TRP A 1 187 ? -14.561 7.400 -4.993 1.00 95.06 187 TRP A O 1
ATOM 1481 N N . PHE A 1 188 ? -14.732 5.356 -4.064 1.00 93.88 188 PHE A N 1
ATOM 1482 C CA . PHE A 1 188 ? -13.334 5.158 -3.702 1.00 93.88 188 PHE A CA 1
ATOM 1483 C C . PHE A 1 188 ? -12.392 5.167 -4.913 1.00 93.88 188 PHE A C 1
ATOM 1485 O O . PHE A 1 188 ? -11.274 5.667 -4.814 1.00 93.88 188 PHE A O 1
ATOM 1492 N N . VAL A 1 189 ? -12.870 4.733 -6.085 1.00 92.00 189 VAL A N 1
ATOM 1493 C CA . VAL A 1 189 ? -12.115 4.784 -7.350 1.00 92.00 189 VAL A CA 1
ATOM 1494 C C . VAL A 1 189 ? -11.603 6.200 -7.630 1.00 92.00 189 VAL A C 1
ATOM 1496 O O . VAL A 1 189 ? -10.439 6.399 -7.966 1.00 92.00 189 VAL A O 1
ATOM 1499 N N . ARG A 1 190 ? -12.432 7.224 -7.396 1.00 93.69 190 ARG A N 1
ATOM 1500 C CA . ARG A 1 190 ? -12.038 8.627 -7.621 1.00 93.69 190 ARG A CA 1
ATOM 1501 C C . ARG A 1 190 ? -10.910 9.078 -6.690 1.00 93.69 190 ARG A C 1
ATOM 1503 O O . ARG A 1 190 ? -10.113 9.936 -7.063 1.00 93.69 190 ARG A O 1
ATOM 1510 N N . ILE A 1 191 ? -10.838 8.507 -5.489 1.00 92.69 191 ILE A N 1
ATOM 1511 C CA . ILE A 1 191 ? -9.786 8.813 -4.514 1.00 92.69 191 ILE A CA 1
ATOM 1512 C C . ILE A 1 191 ? -8.475 8.192 -4.937 1.00 92.69 191 ILE A C 1
ATOM 1514 O O . ILE A 1 191 ? -7.475 8.900 -4.959 1.00 92.69 191 ILE A O 1
ATOM 1518 N N . ILE A 1 192 ? -8.483 6.915 -5.314 1.00 92.56 192 ILE A N 1
ATOM 1519 C CA . ILE A 1 192 ? -7.282 6.252 -5.822 1.00 92.56 192 ILE A CA 1
ATOM 1520 C C . ILE A 1 192 ? -6.739 6.993 -7.043 1.00 92.56 192 ILE A C 1
ATOM 1522 O O . ILE A 1 192 ? -5.545 7.270 -7.091 1.00 92.56 192 ILE A O 1
ATOM 1526 N N . LEU A 1 193 ? -7.604 7.418 -7.971 1.00 91.38 193 LEU A N 1
ATOM 1527 C CA . LEU A 1 193 ? -7.198 8.253 -9.107 1.00 91.38 193 LEU A CA 1
ATOM 1528 C C . LEU A 1 193 ? -6.546 9.566 -8.663 1.00 91.38 193 LEU A C 1
ATOM 1530 O O . LEU A 1 193 ? -5.494 9.937 -9.175 1.00 91.38 193 LEU A O 1
ATOM 1534 N N . SER A 1 194 ? -7.135 10.248 -7.678 1.00 93.06 194 SER A N 1
ATOM 1535 C CA . SER A 1 194 ? -6.590 11.502 -7.144 1.00 93.06 194 SER A CA 1
ATOM 1536 C C . SER A 1 194 ? -5.238 11.300 -6.446 1.00 93.06 194 SER A C 1
ATOM 1538 O O . SER A 1 194 ? -4.344 12.126 -6.602 1.00 93.06 194 SER A O 1
ATOM 1540 N N . PHE A 1 195 ? -5.063 10.197 -5.711 1.00 91.44 195 PHE A N 1
ATOM 1541 C CA . PHE A 1 195 ? -3.789 9.823 -5.084 1.00 91.44 195 PHE A CA 1
ATOM 1542 C C . PHE A 1 195 ? -2.729 9.415 -6.107 1.00 91.44 195 PHE A C 1
ATOM 1544 O O . PHE A 1 195 ? -1.565 9.772 -5.959 1.00 91.44 195 PHE A O 1
ATOM 1551 N N . SER A 1 196 ? -3.130 8.710 -7.164 1.00 89.88 196 SER A N 1
ATOM 1552 C CA . SER A 1 196 ? -2.245 8.369 -8.280 1.00 89.88 196 SER A CA 1
ATOM 1553 C C . SER A 1 196 ? -1.749 9.651 -8.944 1.00 89.88 196 SER A C 1
ATOM 1555 O O . SER A 1 196 ? -0.549 9.865 -9.089 1.00 89.88 196 SER A O 1
ATOM 1557 N N . PHE A 1 197 ? -2.668 10.556 -9.286 1.00 92.00 197 PHE A N 1
ATOM 1558 C CA . PHE A 1 197 ? -2.316 11.813 -9.936 1.00 92.00 197 PHE A CA 1
ATOM 1559 C C . PHE A 1 197 ? -1.469 12.721 -9.036 1.00 92.00 197 PHE A C 1
ATOM 1561 O O . PHE A 1 197 ? -0.538 13.356 -9.520 1.00 92.00 197 PHE A O 1
ATOM 1568 N N . SER A 1 198 ? -1.723 12.752 -7.723 1.00 92.31 198 SER A N 1
ATOM 1569 C CA . SER A 1 198 ? -0.861 13.495 -6.799 1.00 92.31 198 SER A CA 1
ATOM 1570 C C . SER A 1 198 ? 0.546 12.901 -6.715 1.00 92.31 198 SER A C 1
ATOM 1572 O O . SER A 1 198 ? 1.503 13.669 -6.685 1.00 92.31 198 SER A O 1
ATOM 1574 N N . ALA A 1 199 ? 0.694 11.570 -6.759 1.00 88.00 199 ALA A N 1
ATOM 1575 C CA . ALA A 1 199 ? 2.003 10.924 -6.849 1.00 88.00 199 ALA A CA 1
ATOM 1576 C C . ALA A 1 199 ? 2.751 11.353 -8.118 1.00 88.00 199 ALA A C 1
ATOM 1578 O O . ALA A 1 199 ? 3.911 11.742 -8.033 1.00 88.00 199 ALA A O 1
ATOM 1579 N N . PHE A 1 200 ? 2.069 11.372 -9.268 1.00 86.88 200 PHE A N 1
ATOM 1580 C CA . PHE A 1 200 ? 2.634 11.859 -10.529 1.00 86.88 200 PHE A CA 1
ATOM 1581 C C . PHE A 1 200 ? 3.082 13.325 -10.439 1.00 86.88 200 PHE A C 1
ATOM 1583 O O . PHE A 1 200 ? 4.220 13.647 -10.771 1.00 86.88 200 PHE A O 1
ATOM 1590 N N . LEU A 1 201 ? 2.227 14.218 -9.931 1.00 90.56 201 LEU A N 1
ATOM 1591 C CA . LEU A 1 201 ? 2.579 15.631 -9.762 1.00 90.56 201 LEU A CA 1
ATOM 1592 C C . LEU A 1 201 ? 3.757 15.821 -8.798 1.00 90.56 201 LEU A C 1
ATOM 1594 O O . LEU A 1 201 ? 4.645 16.631 -9.055 1.00 90.56 201 LEU A O 1
ATOM 1598 N N . PHE A 1 202 ? 3.799 15.074 -7.695 1.00 89.06 202 PHE A N 1
ATOM 1599 C CA . PHE A 1 202 ? 4.923 15.133 -6.765 1.00 89.06 202 PHE A CA 1
ATOM 1600 C C . PHE A 1 202 ? 6.201 14.563 -7.378 1.00 89.06 202 PHE A C 1
ATOM 1602 O O . PHE A 1 202 ? 7.261 15.127 -7.133 1.00 89.06 202 PHE A O 1
ATOM 1609 N N . ALA A 1 203 ? 6.116 13.532 -8.223 1.00 82.19 203 ALA A N 1
ATOM 1610 C CA . ALA A 1 203 ? 7.270 13.035 -8.969 1.00 82.19 203 ALA A CA 1
ATOM 1611 C C . ALA A 1 203 ? 7.866 14.130 -9.865 1.00 82.19 203 ALA A C 1
ATOM 1613 O O . ALA A 1 203 ? 9.081 14.279 -9.919 1.00 82.19 203 ALA A O 1
ATOM 1614 N N . LEU A 1 204 ? 7.011 14.911 -10.535 1.00 80.69 204 LEU A N 1
ATOM 1615 C CA . LEU A 1 204 ? 7.444 15.966 -11.451 1.00 80.69 204 LEU A CA 1
ATOM 1616 C C . LEU A 1 204 ? 8.038 17.182 -10.737 1.00 80.69 204 LEU A C 1
ATOM 1618 O O . LEU A 1 204 ? 9.053 17.715 -11.172 1.00 80.69 204 LEU A O 1
ATOM 1622 N N . PHE A 1 205 ? 7.389 17.652 -9.670 1.00 88.62 205 PHE A N 1
ATOM 1623 C CA . PHE A 1 205 ? 7.704 18.963 -9.096 1.00 88.62 205 PHE A CA 1
ATOM 1624 C C . PHE A 1 205 ? 8.412 18.889 -7.741 1.00 88.62 205 PHE A C 1
ATOM 1626 O O . PHE A 1 205 ? 9.214 19.764 -7.423 1.00 88.62 205 PHE A O 1
ATOM 1633 N N . PHE A 1 206 ? 8.135 17.862 -6.931 1.00 89.50 206 PHE A N 1
ATOM 1634 C CA . PHE A 1 206 ? 8.597 17.793 -5.542 1.00 89.50 206 PHE A CA 1
ATOM 1635 C C . PHE A 1 206 ? 8.908 16.354 -5.073 1.00 89.50 206 PHE A C 1
ATOM 1637 O O . PHE A 1 206 ? 8.244 15.858 -4.157 1.00 89.50 206 PHE A O 1
ATOM 1644 N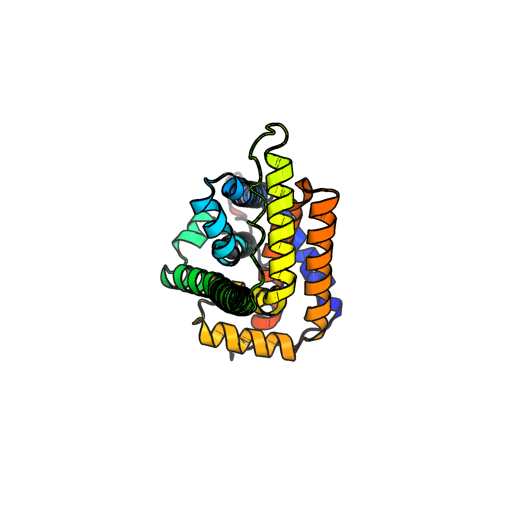 N . PRO A 1 207 ? 9.936 15.674 -5.620 1.00 80.19 207 PRO A N 1
ATOM 1645 C CA . PRO A 1 207 ? 10.246 14.278 -5.284 1.00 80.19 207 PRO A CA 1
ATOM 1646 C C . PRO A 1 207 ? 10.461 14.000 -3.794 1.00 80.19 207 PRO A C 1
ATOM 1648 O O . PRO A 1 207 ? 10.149 12.918 -3.301 1.00 80.19 207 PRO A O 1
ATOM 1651 N N . ILE A 1 208 ? 10.942 14.997 -3.043 1.00 85.00 208 ILE A N 1
ATOM 1652 C CA . ILE A 1 208 ? 11.148 14.895 -1.592 1.00 85.00 208 ILE A CA 1
ATOM 1653 C C . ILE A 1 208 ? 9.840 14.670 -0.813 1.00 85.00 208 ILE A C 1
ATOM 1655 O O . ILE A 1 208 ? 9.861 14.140 0.299 1.00 85.00 208 ILE A O 1
ATOM 1659 N N . LEU A 1 209 ? 8.687 15.005 -1.406 1.00 89.62 209 LEU A N 1
ATOM 1660 C CA . LEU A 1 209 ? 7.373 14.717 -0.831 1.00 89.62 209 LEU A CA 1
ATOM 1661 C C . LEU A 1 209 ? 7.023 13.226 -0.859 1.00 89.62 209 LEU A C 1
ATOM 1663 O O . LEU A 1 209 ? 6.012 12.848 -0.269 1.00 89.62 209 LEU A O 1
ATOM 1667 N N . PHE A 1 210 ? 7.856 12.365 -1.455 1.00 87.25 210 PHE A N 1
ATOM 1668 C CA . PHE A 1 210 ? 7.689 10.917 -1.365 1.00 87.25 210 PHE A CA 1
ATOM 1669 C C . PHE A 1 210 ? 7.576 10.437 0.085 1.00 87.25 210 PHE A C 1
ATOM 1671 O O . PHE A 1 210 ? 6.695 9.639 0.389 1.00 87.25 210 PHE A O 1
ATOM 1678 N N . ILE A 1 211 ? 8.405 10.962 0.993 1.00 90.25 211 ILE A N 1
ATOM 1679 C CA . ILE A 1 211 ? 8.410 10.551 2.404 1.00 90.25 211 ILE A CA 1
ATOM 1680 C C . ILE A 1 211 ? 7.038 10.782 3.066 1.00 90.25 211 ILE A C 1
ATOM 1682 O O . ILE A 1 211 ? 6.420 9.807 3.512 1.00 90.25 211 ILE A O 1
ATOM 1686 N N . PRO A 1 212 ? 6.508 12.023 3.127 1.00 93.81 212 PRO A N 1
ATOM 1687 C CA . PRO A 1 212 ? 5.192 12.255 3.712 1.00 93.81 212 PRO A CA 1
ATOM 1688 C C . PRO A 1 212 ? 4.069 11.585 2.911 1.00 93.81 212 PRO A C 1
ATOM 1690 O O . PRO A 1 212 ? 3.110 11.098 3.509 1.00 93.81 212 PRO A O 1
ATOM 1693 N N . TRP A 1 213 ? 4.183 11.498 1.583 1.00 93.50 213 TRP A N 1
ATOM 1694 C CA . TRP A 1 213 ? 3.172 10.848 0.747 1.00 93.50 213 TRP A CA 1
ATOM 1695 C C . TRP A 1 213 ? 3.065 9.345 1.038 1.00 93.50 213 TRP A C 1
ATOM 1697 O O . TRP A 1 213 ? 1.961 8.826 1.213 1.00 93.50 213 TRP A O 1
ATOM 1707 N N . TYR A 1 214 ? 4.197 8.653 1.169 1.00 93.12 214 TYR A N 1
ATOM 1708 C CA . TYR A 1 214 ? 4.262 7.234 1.512 1.00 93.12 214 TYR A CA 1
ATOM 1709 C C . TYR A 1 214 ? 3.689 6.964 2.910 1.00 93.12 214 TYR A C 1
ATOM 1711 O O . TYR A 1 214 ? 2.882 6.044 3.097 1.00 93.12 214 TYR A O 1
ATOM 1719 N N . ALA A 1 215 ? 4.051 7.798 3.889 1.00 95.31 215 ALA A N 1
ATOM 1720 C CA . ALA A 1 215 ? 3.560 7.688 5.260 1.00 95.31 215 ALA A CA 1
ATOM 1721 C C . ALA A 1 215 ? 2.034 7.851 5.347 1.00 95.31 215 ALA A C 1
ATOM 1723 O O . ALA A 1 215 ? 1.353 7.059 6.007 1.00 95.31 215 ALA A O 1
ATOM 1724 N N . VAL A 1 216 ? 1.488 8.846 4.643 1.00 96.19 216 VAL A N 1
ATOM 1725 C CA . VAL A 1 216 ? 0.044 9.098 4.581 1.00 96.19 216 VAL A CA 1
ATOM 1726 C C . VAL A 1 216 ? -0.675 7.971 3.852 1.00 96.19 216 VAL A C 1
ATOM 1728 O O . VAL A 1 216 ? -1.656 7.453 4.374 1.00 96.19 216 VAL A O 1
ATOM 1731 N N . THR A 1 217 ? -0.182 7.548 2.688 1.00 95.12 217 THR A N 1
ATOM 1732 C CA . THR A 1 217 ? -0.832 6.520 1.860 1.00 95.12 217 THR A CA 1
ATOM 1733 C C . THR A 1 217 ? -0.936 5.189 2.600 1.00 95.12 217 THR A C 1
ATOM 1735 O O . THR A 1 217 ? -2.032 4.648 2.753 1.00 95.12 217 THR A O 1
ATOM 1738 N N . SER A 1 218 ? 0.174 4.699 3.157 1.00 96.12 218 SER A N 1
ATOM 1739 C CA . SER A 1 218 ? 0.187 3.447 3.925 1.00 96.12 218 SER A CA 1
ATOM 1740 C C . SER A 1 218 ? -0.674 3.517 5.197 1.00 96.12 218 SER A C 1
ATOM 1742 O O . SER A 1 218 ? -1.423 2.586 5.501 1.00 96.12 218 SER A O 1
ATOM 1744 N N . SER A 1 219 ? -0.668 4.654 5.901 1.00 97.25 219 SER A N 1
ATOM 1745 C CA . SER A 1 219 ? -1.555 4.876 7.051 1.00 97.25 219 SER A CA 1
ATOM 1746 C C . SER A 1 219 ? -3.029 4.934 6.642 1.00 97.25 219 SER A C 1
ATOM 1748 O O . SER A 1 219 ? -3.896 4.417 7.345 1.00 97.25 219 SER A O 1
ATOM 1750 N N . MET A 1 220 ? -3.342 5.534 5.494 1.00 97.00 220 MET A N 1
ATOM 1751 C CA . MET A 1 220 ? -4.707 5.656 4.990 1.00 97.00 220 MET A CA 1
ATOM 1752 C C . MET A 1 220 ? -5.260 4.305 4.523 1.00 97.00 220 MET A C 1
ATOM 1754 O O . MET A 1 220 ? -6.440 4.034 4.755 1.00 97.00 220 MET A O 1
ATOM 1758 N N . MET A 1 221 ? -4.423 3.422 3.966 1.00 97.12 221 MET A N 1
ATOM 1759 C CA . MET A 1 221 ? -4.779 2.020 3.708 1.00 97.12 221 MET A CA 1
ATOM 1760 C C . MET A 1 221 ? -5.233 1.328 4.998 1.00 97.12 221 MET A C 1
ATOM 1762 O O . MET A 1 221 ? -6.358 0.827 5.056 1.00 97.12 221 MET A O 1
ATOM 1766 N N . TYR A 1 222 ? -4.433 1.405 6.067 1.00 97.62 222 TYR A N 1
ATOM 1767 C CA . TYR A 1 222 ? -4.792 0.848 7.377 1.00 97.62 222 TYR A CA 1
ATOM 1768 C C . TYR A 1 222 ? -6.096 1.439 7.944 1.00 97.62 222 TYR A C 1
ATOM 1770 O O . TYR A 1 222 ? -6.997 0.703 8.354 1.00 97.62 222 TYR A O 1
ATOM 1778 N N . VAL A 1 223 ? -6.233 2.769 7.935 1.00 97.19 223 VAL A N 1
ATOM 1779 C CA . VAL A 1 223 ? -7.421 3.454 8.470 1.00 97.19 223 VAL A CA 1
ATOM 1780 C C . VAL A 1 223 ? -8.679 3.094 7.678 1.00 97.19 223 VAL A C 1
ATOM 1782 O O . VAL A 1 223 ? -9.728 2.833 8.271 1.00 97.19 223 VAL A O 1
ATOM 1785 N N . SER A 1 224 ? -8.586 3.054 6.346 1.00 96.75 224 SER A N 1
ATOM 1786 C CA . SER A 1 224 ? -9.711 2.682 5.484 1.00 96.75 224 SER A CA 1
ATOM 1787 C C . SER A 1 224 ? -10.152 1.240 5.735 1.00 96.75 224 SER A C 1
ATOM 1789 O O . SER A 1 224 ? -11.345 1.000 5.918 1.00 96.75 224 SER A O 1
ATOM 1791 N N . PHE A 1 225 ? -9.202 0.309 5.873 1.00 97.12 225 PHE A N 1
ATOM 1792 C CA . PHE A 1 225 ? -9.468 -1.076 6.247 1.00 97.12 225 PHE A CA 1
ATOM 1793 C C . PHE A 1 225 ? -10.204 -1.168 7.586 1.00 97.12 225 PHE A C 1
ATOM 1795 O O . PHE A 1 225 ? -11.269 -1.777 7.706 1.00 97.12 225 PHE A O 1
ATOM 1802 N N . ARG A 1 226 ? -9.683 -0.493 8.607 1.00 95.56 226 ARG A N 1
ATOM 1803 C CA . ARG A 1 226 ? -10.282 -0.511 9.936 1.00 95.56 226 ARG A CA 1
ATOM 1804 C C . ARG A 1 226 ? -11.704 0.047 9.926 1.00 95.56 226 ARG A C 1
ATOM 1806 O O . ARG A 1 226 ? -12.589 -0.509 10.575 1.00 95.56 226 ARG A O 1
ATOM 1813 N N . TYR A 1 227 ? -11.960 1.111 9.174 1.00 95.56 227 TYR A N 1
ATOM 1814 C CA . TYR A 1 227 ? -13.299 1.683 9.123 1.00 95.56 227 TYR A CA 1
ATOM 1815 C C . TYR A 1 227 ? -14.262 0.798 8.302 1.00 95.56 227 TYR A C 1
ATOM 1817 O O . TYR A 1 227 ? -15.363 0.500 8.768 1.00 95.56 227 TYR A O 1
ATOM 1825 N N . ILE A 1 228 ? -13.854 0.295 7.134 1.00 96.75 228 ILE A N 1
ATOM 1826 C CA . ILE A 1 228 ? -14.715 -0.533 6.272 1.00 96.75 228 ILE A CA 1
ATOM 1827 C C . ILE A 1 228 ? -15.021 -1.890 6.929 1.00 96.75 228 ILE A C 1
ATOM 1829 O O . ILE A 1 228 ? -16.196 -2.235 7.073 1.00 96.75 228 ILE A O 1
ATOM 1833 N N . TRP A 1 229 ? -14.016 -2.621 7.420 1.00 96.94 229 TRP A N 1
ATOM 1834 C CA . TRP A 1 229 ? -14.191 -3.976 7.969 1.00 96.94 229 TRP A CA 1
ATOM 1835 C C . TRP A 1 229 ? -14.449 -4.003 9.478 1.00 96.94 229 TRP A C 1
ATOM 1837 O O . TRP A 1 229 ? -15.357 -4.694 9.935 1.00 96.94 229 TRP A O 1
ATOM 1847 N N . MET A 1 230 ? -13.767 -3.183 10.284 1.00 94.69 230 MET A N 1
ATOM 1848 C CA . MET A 1 230 ? -13.946 -3.207 11.752 1.00 94.69 230 MET A CA 1
ATOM 1849 C C . MET A 1 230 ? -14.962 -2.189 12.277 1.00 94.69 230 MET A C 1
ATOM 1851 O O . MET A 1 230 ? -15.513 -2.375 13.357 1.00 94.69 230 MET A O 1
ATOM 1855 N N . GLY A 1 231 ? -15.248 -1.125 11.526 1.00 92.62 231 GLY A N 1
ATOM 1856 C CA . GLY A 1 231 ? -16.265 -0.128 11.884 1.00 92.62 231 GLY A CA 1
ATOM 1857 C C . GLY A 1 231 ? -15.765 0.845 12.929 1.00 92.62 231 GLY A C 1
ATOM 1858 O O . GLY A 1 231 ? -16.541 1.604 13.500 1.00 92.62 231 GLY A O 1
ATOM 1859 N N . LYS A 1 232 ? -14.458 0.807 13.182 1.00 89.56 232 LYS A N 1
ATOM 1860 C CA . LYS A 1 232 ? -13.779 1.665 14.132 1.00 89.56 232 LYS A CA 1
ATOM 1861 C C . LYS A 1 232 ? -13.279 2.882 13.375 1.00 89.56 232 LYS A C 1
ATOM 1863 O O . LYS A 1 232 ? -12.508 2.757 12.423 1.00 89.56 232 LYS A O 1
ATOM 1868 N N . ARG A 1 233 ? -13.769 4.046 13.786 1.00 87.69 233 ARG A N 1
ATOM 1869 C CA . ARG A 1 233 ? -13.335 5.332 13.245 1.00 87.69 233 ARG A CA 1
ATOM 1870 C C . ARG A 1 233 ? -12.029 5.746 13.905 1.00 87.69 233 ARG A C 1
ATOM 1872 O O . ARG A 1 233 ? -11.034 5.921 13.209 1.00 87.69 233 ARG A O 1
ATOM 1879 N N . ASP A 1 234 ? -12.030 5.810 15.226 1.00 85.69 234 ASP A N 1
ATOM 1880 C CA . ASP A 1 234 ? -10.975 6.479 15.978 1.00 85.69 234 ASP A CA 1
ATOM 1881 C C . ASP A 1 234 ? -9.783 5.570 16.276 1.00 85.69 234 ASP A C 1
ATOM 1883 O O . ASP A 1 234 ? -9.919 4.355 16.450 1.00 85.69 234 ASP A O 1
ATOM 1887 N N . ASN A 1 235 ? -8.594 6.172 16.321 1.00 76.19 235 ASN A N 1
ATOM 1888 C CA . ASN A 1 235 ? -7.384 5.548 16.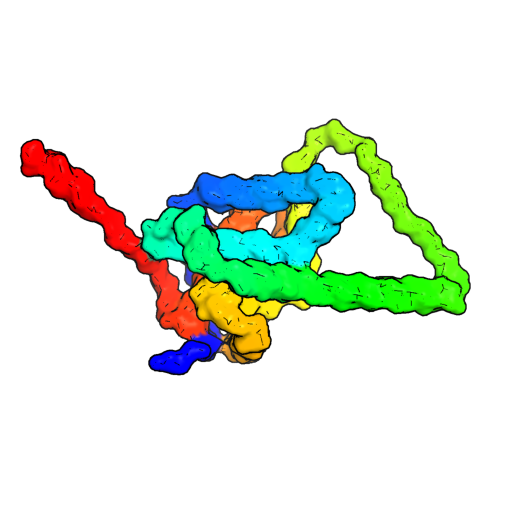855 1.00 76.19 235 ASN A CA 1
ATOM 1889 C C . ASN A 1 235 ? -7.608 5.058 18.292 1.00 76.19 235 ASN A C 1
ATOM 1891 O O . ASN A 1 235 ? -8.145 5.795 19.114 1.00 76.19 235 ASN A O 1
ATOM 1895 N N . ASN A 1 236 ? -7.175 3.832 18.592 1.00 73.06 236 ASN A N 1
ATOM 1896 C CA . ASN A 1 236 ? -7.256 3.244 19.931 1.00 73.06 236 ASN A CA 1
ATOM 1897 C C . ASN A 1 236 ? -5.851 3.164 20.530 1.00 73.06 236 ASN A C 1
ATOM 1899 O O . ASN A 1 236 ? -5.334 2.052 20.671 1.00 73.06 236 ASN A O 1
ATOM 1903 N N . PRO A 1 237 ? -5.215 4.306 20.871 1.00 62.12 237 PRO A N 1
ATOM 1904 C CA . PRO A 1 237 ? -3.949 4.237 21.575 1.00 62.12 237 PRO A CA 1
ATOM 1905 C C . PRO A 1 237 ? -4.168 3.412 22.843 1.00 62.12 237 PRO A C 1
ATOM 1907 O O . PRO A 1 237 ? -5.139 3.641 23.573 1.00 62.12 237 PRO A O 1
ATOM 1910 N N . ALA A 1 238 ? -3.278 2.454 23.109 1.00 55.78 238 ALA A N 1
ATOM 1911 C CA . ALA A 1 238 ? -3.236 1.888 24.447 1.00 55.78 238 ALA A CA 1
ATOM 1912 C C . ALA A 1 238 ? -3.044 3.072 25.411 1.00 55.78 238 ALA A C 1
ATOM 1914 O O . ALA A 1 238 ? -2.279 3.985 25.074 1.00 55.78 238 ALA A O 1
ATOM 1915 N N . PRO A 1 239 ? -3.749 3.123 26.557 1.00 52.19 239 PRO A N 1
ATOM 1916 C CA . PRO A 1 239 ? -3.527 4.183 27.525 1.00 52.19 239 PRO A CA 1
ATOM 1917 C C . PRO A 1 239 ? -2.032 4.202 27.824 1.00 52.19 239 PRO A C 1
ATOM 1919 O O . PRO A 1 239 ? -1.484 3.212 28.312 1.00 52.19 239 PRO A O 1
ATOM 1922 N N . VAL A 1 240 ? -1.366 5.295 27.435 1.00 52.16 240 VAL A N 1
ATOM 1923 C CA . VAL A 1 240 ? 0.038 5.531 27.763 1.00 52.16 240 VAL A CA 1
ATOM 1924 C C . VAL A 1 240 ? 0.114 5.316 29.258 1.00 52.16 240 VAL A C 1
ATOM 1926 O O . VAL A 1 240 ? -0.592 6.007 29.993 1.00 52.16 240 VAL A O 1
ATOM 1929 N N . LEU A 1 241 ? 0.864 4.288 29.664 1.00 49.72 241 LEU A N 1
ATOM 1930 C CA . LEU A 1 241 ? 1.007 3.862 31.046 1.00 49.72 241 LEU A CA 1
ATOM 1931 C C . LEU A 1 241 ? 1.110 5.101 31.930 1.00 49.72 241 LEU A C 1
ATOM 1933 O O . LEU A 1 241 ? 2.161 5.723 32.061 1.00 49.72 241 LEU A O 1
ATOM 1937 N N . SER A 1 242 ? 0.007 5.393 32.610 1.00 43.47 242 SER A N 1
ATOM 1938 C CA . SER A 1 242 ? -0.111 6.343 33.713 1.00 43.47 242 SER A CA 1
ATOM 1939 C C . SER A 1 242 ? 0.760 5.910 34.909 1.00 43.47 242 SER A C 1
ATOM 1941 O O . SER A 1 242 ? 0.669 6.475 35.990 1.00 43.47 242 SER A O 1
ATOM 1943 N N . GLY A 1 243 ? 1.614 4.895 34.723 1.00 45.88 243 GLY A N 1
ATOM 1944 C CA . GLY A 1 243 ? 2.572 4.354 35.674 1.00 45.88 243 GLY A CA 1
ATOM 1945 C C . GLY A 1 243 ? 3.862 5.163 35.813 1.00 45.88 243 GLY A C 1
ATOM 1946 O O . GLY A 1 243 ? 4.606 4.899 36.746 1.00 45.88 243 GLY A O 1
ATOM 1947 N N . LEU A 1 244 ? 4.122 6.170 34.970 1.00 45.56 244 LEU A N 1
ATOM 1948 C CA . LEU A 1 244 ? 5.212 7.128 35.229 1.00 45.56 244 LEU A CA 1
ATOM 1949 C C . LEU A 1 244 ? 4.806 8.238 36.211 1.00 45.56 244 LEU A C 1
ATOM 1951 O O . LEU A 1 244 ? 5.664 8.745 36.920 1.00 45.56 244 LEU A O 1
ATOM 1955 N N . ALA A 1 245 ? 3.509 8.548 36.337 1.00 46.97 245 ALA A N 1
ATOM 1956 C CA . ALA A 1 245 ? 3.014 9.478 37.359 1.00 46.97 245 ALA A CA 1
ATOM 1957 C C . ALA A 1 245 ? 2.860 8.818 38.746 1.00 46.97 245 ALA A C 1
ATOM 1959 O O . ALA A 1 245 ? 2.915 9.504 39.761 1.00 46.97 245 ALA A O 1
ATOM 1960 N N . ALA A 1 246 ? 2.714 7.488 38.805 1.00 47.69 246 ALA A N 1
ATOM 1961 C CA . ALA A 1 246 ? 2.663 6.735 40.063 1.00 47.69 246 ALA A CA 1
ATOM 1962 C C . ALA A 1 246 ? 4.056 6.341 40.603 1.00 47.69 246 ALA A C 1
ATOM 1964 O O . ALA A 1 246 ? 4.180 5.974 41.769 1.00 47.69 246 ALA A O 1
ATOM 1965 N N . ALA A 1 247 ? 5.106 6.413 39.777 1.00 50.03 247 ALA A N 1
ATOM 1966 C CA . ALA A 1 247 ? 6.475 6.066 40.171 1.00 50.03 247 ALA A CA 1
ATOM 1967 C C . ALA A 1 247 ? 7.270 7.244 40.771 1.00 50.03 247 ALA A C 1
ATOM 1969 O O . ALA A 1 247 ? 8.350 7.025 41.309 1.00 50.03 247 ALA A O 1
ATOM 1970 N N . THR A 1 248 ? 6.743 8.473 40.719 1.00 52.25 248 THR A N 1
ATOM 1971 C CA . THR A 1 248 ? 7.368 9.679 41.300 1.00 52.25 248 THR A CA 1
ATOM 1972 C C . THR A 1 248 ? 6.649 10.202 42.549 1.00 52.25 248 THR A C 1
ATOM 1974 O O . THR A 1 248 ? 6.935 11.309 42.991 1.00 52.25 248 THR A O 1
ATOM 1977 N N . SER A 1 249 ? 5.708 9.439 43.121 1.00 50.16 2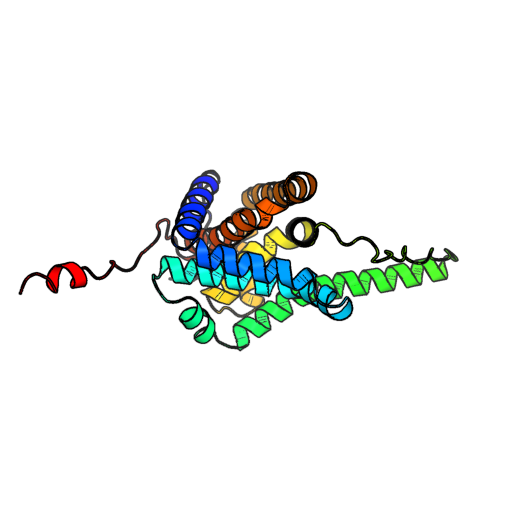49 SER A N 1
ATOM 1978 C CA . SER A 1 249 ? 4.994 9.807 44.356 1.00 50.16 249 SER A CA 1
ATOM 1979 C C . SER A 1 249 ? 5.407 8.971 45.578 1.00 50.16 249 SER A C 1
ATOM 1981 O O . SER A 1 249 ? 4.581 8.732 46.462 1.00 50.16 249 SER A O 1
ATOM 1983 N N . LYS A 1 250 ? 6.649 8.481 45.620 1.00 44.31 250 LYS A N 1
ATOM 1984 C CA . LYS A 1 250 ? 7.241 7.886 46.824 1.00 44.31 250 LYS A CA 1
ATOM 1985 C C . LYS A 1 250 ? 8.511 8.619 47.203 1.00 44.31 250 LYS A C 1
ATOM 1987 O O . LYS A 1 250 ? 9.307 8.885 46.278 1.00 44.31 250 LYS A O 1
#

Radius of gyration: 20.17 Å; chains: 1; bounding box: 47×36×86 Å

Foldseek 3Di:
DDQAFAFDDLVCLVLLLVQLVVLCVLCVPVLLVLLVVLLVQCPPPPVSNVVSQLCVLVSLLLLLLSSVCSLAVHDSVVSVVPFDPVLSVLSSCVSVVVVVVVVVVVVVVVVVCVVVVNPDPPDPPPPPDDDDCSSLVSLLVVLLSLLVCLLPCVQQSLQLSCCCGVVVDHSVVSNVSSVVNCVSHVSVNVVSNVLSVVSNVCSVPPSVCSSVSSSSSSSSSNQSNCCGRVVDSDRNYDPPPPVVVVVPPD